Protein AF-A0A9E3HYC4-F1 (afdb_monomer)

Nearest PDB structures (foldseek):
  4wpe-assembly1_A-2  TM=5.962E-01  e=3.525E+00  Saccharomyces cerevisiae S288C
  7o40-assembly1_A  TM=5.424E-01  e=5.034E+00  Synechocystis sp. PCC 6803 substr. Kazusa
  8akz-assembly1_0  TM=4.471E-01  e=2.065E+00  Synechocystis sp. PCC 6803
  7o3x-assembly1_D  TM=4.537E-01  e=3.130E+00  Synechocystis sp. PCC 6803 substr. Kazusa

Structure (mmCIF, N/CA/C/O backbone):
data_AF-A0A9E3HYC4-F1
#
_entry.id   AF-A0A9E3HYC4-F1
#
loop_
_atom_site.group_PDB
_atom_site.id
_atom_site.type_symbol
_atom_site.label_atom_id
_atom_site.label_alt_id
_atom_site.label_comp_id
_atom_site.label_asym_id
_atom_site.label_entity_id
_atom_site.label_seq_id
_atom_site.pdbx_PDB_ins_code
_atom_site.Cartn_x
_atom_site.Cartn_y
_atom_site.Cartn_z
_atom_site.occupancy
_atom_site.B_iso_or_equiv
_atom_site.auth_seq_id
_atom_site.auth_comp_id
_atom_site.auth_asym_id
_atom_site.auth_atom_id
_atom_site.pdbx_PDB_model_num
ATOM 1 N N . MET A 1 1 ? 0.786 -43.136 4.252 1.00 44.16 1 MET A N 1
ATOM 2 C CA . MET A 1 1 ? 1.717 -43.525 3.170 1.00 44.16 1 MET A CA 1
ATOM 3 C C . MET A 1 1 ? 1.125 -44.687 2.381 1.00 44.16 1 MET A C 1
ATOM 5 O O . MET A 1 1 ? 1.141 -45.813 2.855 1.00 44.16 1 MET A O 1
ATOM 9 N N . ARG A 1 2 ? 0.549 -44.413 1.207 1.00 44.19 2 ARG A N 1
ATOM 10 C CA . ARG A 1 2 ? 0.180 -45.414 0.194 1.00 44.19 2 ARG A CA 1
ATOM 11 C C . ARG A 1 2 ? 0.642 -44.854 -1.149 1.00 44.19 2 ARG A C 1
ATOM 13 O O . ARG A 1 2 ? 0.052 -43.901 -1.640 1.00 44.19 2 ARG A O 1
ATOM 20 N N . PHE A 1 3 ? 1.738 -45.395 -1.670 1.00 47.62 3 PHE A N 1
ATOM 21 C CA . PHE A 1 3 ? 2.236 -45.104 -3.012 1.00 47.62 3 PHE A CA 1
ATOM 22 C C . PHE A 1 3 ? 1.370 -45.862 -4.024 1.00 47.62 3 PHE A C 1
ATOM 24 O O . PHE A 1 3 ? 1.237 -47.081 -3.922 1.00 47.62 3 PHE A O 1
ATOM 31 N N . MET A 1 4 ? 0.775 -45.149 -4.980 1.00 47.84 4 MET A N 1
ATOM 32 C CA . MET A 1 4 ? 0.174 -45.759 -6.166 1.00 47.84 4 MET A CA 1
ATOM 33 C C . MET A 1 4 ? 1.192 -45.776 -7.315 1.00 47.84 4 MET A C 1
ATOM 35 O O . MET A 1 4 ? 1.884 -44.776 -7.513 1.00 47.84 4 MET A O 1
ATOM 39 N N . PRO A 1 5 ? 1.292 -46.874 -8.086 1.00 57.78 5 PRO A N 1
ATOM 40 C CA . PRO A 1 5 ? 2.142 -46.940 -9.265 1.00 57.78 5 PRO A CA 1
ATOM 41 C C . PRO A 1 5 ? 1.415 -46.339 -10.474 1.00 57.78 5 PRO A C 1
ATOM 43 O O . PRO A 1 5 ? 0.335 -46.794 -10.853 1.00 57.78 5 PRO A O 1
ATOM 46 N N . ASN A 1 6 ? 2.021 -45.330 -11.097 1.00 51.84 6 ASN A N 1
ATOM 47 C CA . ASN A 1 6 ? 1.536 -44.774 -12.356 1.00 51.84 6 ASN A CA 1
ATOM 48 C C . ASN A 1 6 ? 2.011 -45.660 -13.518 1.00 51.84 6 ASN A C 1
ATOM 50 O O . ASN A 1 6 ? 3.206 -45.920 -13.668 1.00 51.84 6 ASN A O 1
ATOM 54 N N . LYS A 1 7 ? 1.063 -46.155 -14.319 1.00 52.12 7 LYS A N 1
ATOM 55 C CA . LYS A 1 7 ? 1.321 -46.989 -15.497 1.00 52.12 7 LYS A CA 1
ATOM 56 C C . LYS A 1 7 ? 1.963 -46.148 -16.600 1.00 52.12 7 LYS A C 1
ATOM 58 O O . LYS A 1 7 ? 1.335 -45.247 -17.148 1.00 52.12 7 LYS A O 1
ATOM 63 N N . VAL A 1 8 ? 3.198 -46.491 -16.949 1.00 48.00 8 VAL A N 1
ATOM 64 C CA . VAL A 1 8 ? 3.896 -45.992 -18.136 1.00 48.00 8 VAL A CA 1
ATOM 65 C C . VAL A 1 8 ? 3.328 -46.729 -19.346 1.00 48.00 8 VAL A C 1
ATOM 67 O O . VAL A 1 8 ? 3.544 -47.929 -19.504 1.00 48.00 8 VAL A O 1
ATOM 70 N N . THR A 1 9 ? 2.562 -46.024 -20.174 1.00 59.31 9 THR A N 1
ATOM 71 C CA . THR A 1 9 ? 2.067 -46.555 -21.450 1.00 59.31 9 THR A CA 1
ATOM 72 C C . THR A 1 9 ? 3.011 -46.074 -22.540 1.00 59.31 9 THR A C 1
ATOM 74 O O . THR A 1 9 ? 3.084 -44.881 -22.822 1.00 59.31 9 THR A O 1
ATOM 77 N N . GLY A 1 10 ? 3.778 -47.007 -23.100 1.00 48.53 10 GLY A N 1
ATOM 78 C CA . GLY A 1 10 ? 4.645 -46.759 -24.241 1.00 48.53 10 GLY A CA 1
ATOM 79 C C . GLY A 1 10 ? 3.828 -46.544 -25.511 1.00 48.53 10 GLY A C 1
ATOM 80 O O . GLY A 1 10 ? 2.952 -47.343 -25.835 1.00 48.53 10 GLY A O 1
ATOM 81 N N . PHE A 1 11 ? 4.158 -45.485 -26.242 1.00 49.38 11 PHE A N 1
ATOM 82 C CA . PHE A 1 11 ? 3.808 -45.330 -27.647 1.00 49.38 11 PHE A CA 1
ATOM 83 C C . PHE A 1 11 ? 5.101 -45.075 -28.414 1.00 49.38 11 PHE A C 1
ATOM 85 O O . PHE A 1 11 ? 5.681 -43.993 -28.361 1.00 49.38 11 PHE A O 1
ATOM 92 N N . ALA A 1 12 ? 5.577 -46.120 -29.084 1.00 49.38 12 ALA A N 1
ATOM 93 C CA . ALA A 1 12 ? 6.581 -46.007 -30.123 1.00 49.38 12 ALA A CA 1
ATOM 94 C C . ALA A 1 12 ? 5.859 -45.610 -31.415 1.00 49.38 12 ALA A C 1
ATOM 96 O O . ALA A 1 12 ? 5.054 -46.383 -31.932 1.00 49.38 12 ALA A O 1
ATOM 97 N N . LEU A 1 13 ? 6.152 -44.422 -31.940 1.00 47.50 13 LEU A N 1
ATOM 98 C CA . LEU A 1 13 ? 5.851 -44.084 -33.326 1.00 47.50 13 LEU A CA 1
ATOM 99 C C . LEU A 1 13 ? 7.097 -43.455 -33.945 1.00 47.50 13 LEU A C 1
ATOM 101 O O . LEU A 1 13 ? 7.421 -42.292 -33.719 1.00 47.50 13 LEU A O 1
ATOM 105 N N . ALA A 1 14 ? 7.816 -44.283 -34.695 1.00 49.38 14 ALA A N 1
ATOM 106 C CA . ALA A 1 14 ? 8.852 -43.856 -35.610 1.00 49.38 14 ALA A CA 1
ATOM 107 C C . ALA A 1 14 ? 8.181 -43.343 -36.890 1.00 49.38 14 ALA A C 1
ATOM 109 O O . ALA A 1 14 ? 7.516 -44.107 -37.587 1.00 49.38 14 ALA A O 1
ATOM 110 N N . LEU A 1 15 ? 8.382 -42.067 -37.214 1.00 48.50 15 LEU A N 1
ATOM 111 C CA . LEU A 1 15 ? 8.214 -41.565 -38.572 1.00 48.50 15 LEU A CA 1
ATOM 112 C C . LEU A 1 15 ? 9.321 -40.543 -38.840 1.00 48.50 15 LEU A C 1
ATOM 114 O O . LEU A 1 15 ? 9.252 -39.385 -38.437 1.00 48.50 15 LEU A O 1
ATOM 118 N N . ALA A 1 16 ? 10.384 -41.022 -39.478 1.00 53.22 16 ALA A N 1
ATOM 119 C CA . ALA A 1 16 ? 11.453 -40.197 -40.008 1.00 53.22 16 ALA A CA 1
ATOM 120 C C . ALA A 1 16 ? 10.933 -39.459 -41.252 1.00 53.22 16 ALA A C 1
ATOM 122 O O . ALA A 1 16 ? 10.879 -40.021 -42.343 1.00 53.22 16 ALA A O 1
ATOM 123 N N . LEU A 1 17 ? 10.529 -38.202 -41.072 1.00 48.66 17 LEU A N 1
ATOM 124 C CA . LEU A 1 17 ? 10.367 -37.233 -42.152 1.00 48.66 17 LEU A CA 1
ATOM 125 C C . LEU A 1 17 ? 11.655 -36.417 -42.242 1.00 48.66 17 LEU A C 1
ATOM 127 O O . LEU A 1 17 ? 11.870 -35.470 -41.491 1.00 48.66 17 LEU A O 1
ATOM 131 N N . THR A 1 18 ? 12.520 -36.789 -43.180 1.00 50.47 18 THR A N 1
ATOM 132 C CA . THR A 1 18 ? 13.597 -35.927 -43.670 1.00 50.47 18 THR A CA 1
ATOM 133 C C . THR A 1 18 ? 12.976 -34.809 -44.508 1.00 50.47 18 THR A C 1
ATOM 135 O O . THR A 1 18 ? 12.972 -34.860 -45.737 1.00 50.47 18 THR A O 1
ATOM 138 N N . ALA A 1 19 ? 12.398 -33.813 -43.838 1.00 52.03 19 ALA A N 1
ATOM 139 C CA . ALA A 1 19 ? 12.116 -32.528 -44.452 1.00 52.03 19 ALA A CA 1
ATOM 140 C C . ALA A 1 19 ? 13.458 -31.806 -44.596 1.00 52.03 19 ALA A C 1
ATOM 142 O O . ALA A 1 19 ? 14.025 -31.326 -43.617 1.00 52.03 19 ALA A O 1
ATOM 143 N N . GLY A 1 20 ? 14.000 -31.793 -45.814 1.00 50.66 20 GLY A N 1
ATOM 144 C CA . GLY A 1 20 ? 15.113 -30.919 -46.152 1.00 50.66 20 GLY A CA 1
ATOM 145 C C . GLY A 1 20 ? 14.678 -29.483 -45.896 1.00 50.66 20 GLY A C 1
ATOM 146 O O . GLY A 1 20 ? 13.866 -28.938 -46.642 1.00 50.66 20 GLY A O 1
ATOM 147 N N . THR A 1 21 ? 15.183 -28.889 -44.819 1.00 54.09 21 THR A N 1
ATOM 148 C CA . THR A 1 21 ? 15.081 -27.458 -44.570 1.00 54.09 21 THR A CA 1
ATOM 149 C C . THR A 1 21 ? 15.896 -26.772 -45.655 1.00 54.09 21 THR A C 1
ATOM 151 O O . THR A 1 21 ? 17.106 -26.596 -45.529 1.00 54.09 21 THR A O 1
ATOM 154 N N . PHE A 1 22 ? 15.241 -26.425 -46.762 1.00 54.94 22 PHE A N 1
ATOM 155 C CA . PHE A 1 22 ? 15.705 -25.327 -47.589 1.00 54.94 22 PHE A CA 1
ATOM 156 C C . PHE A 1 22 ? 15.674 -24.100 -46.684 1.00 54.94 22 PHE A C 1
ATOM 158 O O . PHE A 1 22 ? 14.629 -23.475 -46.509 1.00 54.94 22 PHE A O 1
ATOM 165 N N . SER A 1 23 ? 16.812 -23.797 -46.059 1.00 53.38 23 SER A N 1
ATOM 166 C CA . SER A 1 23 ? 17.089 -22.465 -45.550 1.00 53.38 23 SER A CA 1
ATOM 167 C C . SER A 1 23 ? 17.062 -21.558 -46.770 1.00 53.38 23 SER A C 1
ATOM 169 O O . SER A 1 23 ? 18.062 -21.396 -47.469 1.00 53.38 23 SER A O 1
ATOM 171 N N . LEU A 1 24 ? 15.871 -21.051 -47.094 1.00 58.59 24 LEU A N 1
ATOM 172 C CA . LEU A 1 24 ? 15.736 -19.855 -47.901 1.00 58.59 24 LEU A CA 1
ATOM 173 C C . LEU A 1 24 ? 16.716 -18.864 -47.280 1.00 58.59 24 LEU A C 1
ATOM 175 O O . LEU A 1 24 ? 16.634 -18.611 -46.078 1.00 58.59 24 LEU A O 1
ATOM 179 N N . LEU A 1 25 ? 17.692 -18.403 -48.065 1.00 62.66 25 LEU A N 1
ATOM 180 C CA . LEU A 1 25 ? 18.521 -17.264 -47.699 1.00 62.66 25 LEU A CA 1
ATOM 181 C C . LEU A 1 25 ? 17.560 -16.093 -47.492 1.00 62.66 25 LEU A C 1
ATOM 183 O O . LEU A 1 25 ? 17.229 -15.379 -48.437 1.00 62.66 25 LEU A O 1
ATOM 187 N N . ALA A 1 26 ? 17.034 -15.967 -46.275 1.00 69.31 26 ALA A N 1
ATOM 188 C CA . ALA A 1 26 ? 16.335 -14.784 -45.841 1.00 69.31 26 ALA A CA 1
ATOM 189 C C . ALA A 1 26 ? 17.349 -13.657 -46.000 1.00 69.31 26 ALA A C 1
ATOM 191 O O . ALA A 1 26 ? 18.467 -13.746 -45.484 1.00 69.31 26 ALA A O 1
ATOM 192 N N . ALA A 1 27 ? 17.004 -12.665 -46.819 1.00 79.06 27 ALA A N 1
ATOM 193 C CA . ALA A 1 27 ? 17.797 -11.456 -46.912 1.00 79.06 27 ALA A CA 1
ATOM 194 C C . ALA A 1 27 ? 17.989 -10.943 -45.480 1.00 79.06 27 ALA A C 1
ATOM 196 O O . ALA A 1 27 ? 17.002 -10.822 -44.756 1.00 79.06 27 ALA A O 1
ATOM 197 N N . ALA A 1 28 ? 19.245 -10.745 -45.068 1.00 81.00 28 ALA A N 1
ATOM 198 C CA . ALA A 1 28 ? 19.550 -10.234 -43.740 1.00 81.00 28 ALA A CA 1
ATOM 199 C C . ALA A 1 28 ? 18.758 -8.940 -43.539 1.00 81.00 28 ALA A C 1
ATOM 201 O O . ALA A 1 28 ? 18.867 -8.018 -44.353 1.00 81.00 28 ALA A O 1
ATOM 202 N N . GLU A 1 29 ? 17.904 -8.917 -42.518 1.00 86.50 29 GLU A N 1
ATOM 203 C CA . GLU A 1 29 ? 17.140 -7.723 -42.187 1.00 86.50 29 GLU A CA 1
ATOM 204 C C . GLU A 1 29 ? 18.122 -6.599 -41.818 1.00 86.50 29 GLU A C 1
ATOM 206 O O . GLU A 1 29 ? 19.159 -6.869 -41.202 1.00 86.50 29 GLU A O 1
ATOM 211 N N . PRO A 1 30 ? 17.853 -5.351 -42.233 1.00 91.00 30 PRO A N 1
ATOM 212 C CA . PRO A 1 30 ? 18.723 -4.232 -41.899 1.00 91.00 30 PRO A CA 1
ATOM 213 C C . PRO A 1 30 ? 18.834 -4.076 -40.370 1.00 91.00 30 PRO A C 1
ATOM 215 O O . PRO A 1 30 ? 17.832 -4.258 -39.666 1.00 91.00 30 PRO A O 1
ATOM 218 N N . PRO A 1 31 ? 20.033 -3.748 -39.846 1.00 92.44 31 PRO A N 1
ATOM 219 C CA . PRO A 1 31 ? 20.242 -3.623 -38.411 1.00 92.44 31 PRO A CA 1
ATOM 220 C C . PRO A 1 31 ? 19.393 -2.486 -37.837 1.00 92.44 31 PRO A C 1
ATOM 222 O O . PRO A 1 31 ? 19.205 -1.437 -38.459 1.00 92.44 31 PRO A O 1
ATOM 225 N N . ALA A 1 32 ? 18.887 -2.694 -36.628 1.00 95.81 32 ALA A N 1
ATOM 226 C CA . ALA A 1 32 ? 18.230 -1.657 -35.856 1.00 95.81 32 ALA A CA 1
ATOM 227 C C . ALA A 1 32 ? 19.269 -0.758 -35.171 1.00 95.81 32 ALA A C 1
ATOM 229 O O . ALA A 1 32 ? 20.410 -1.156 -34.944 1.00 95.81 32 ALA A O 1
ATOM 230 N N . VAL A 1 33 ? 18.869 0.463 -34.812 1.00 96.38 33 VAL A N 1
ATOM 231 C CA . VAL A 1 33 ? 19.752 1.421 -34.131 1.00 96.38 33 VAL A CA 1
ATOM 232 C C . VAL A 1 33 ? 19.267 1.663 -32.709 1.00 96.38 33 VAL A C 1
ATOM 234 O O . VAL A 1 33 ? 18.140 2.116 -32.478 1.00 96.38 33 VAL A O 1
ATOM 237 N N . LEU A 1 34 ? 20.150 1.404 -31.752 1.00 96.50 34 LEU A N 1
ATOM 238 C CA . LEU A 1 34 ? 19.972 1.699 -30.342 1.00 96.50 34 LEU A CA 1
ATOM 239 C C . LEU A 1 34 ? 20.752 2.960 -29.974 1.00 96.50 34 LEU A C 1
ATOM 241 O O . LEU A 1 34 ? 21.978 2.978 -30.014 1.00 96.50 34 LEU A O 1
ATOM 245 N N . ARG A 1 35 ? 20.035 4.008 -29.583 1.00 96.69 35 ARG A N 1
ATOM 246 C CA . ARG A 1 35 ? 20.591 5.273 -29.111 1.00 96.69 35 ARG A CA 1
ATOM 247 C C . ARG A 1 35 ? 20.487 5.340 -27.592 1.00 96.69 35 ARG A C 1
ATOM 249 O O . ARG A 1 35 ? 19.412 5.156 -27.035 1.00 96.69 35 ARG A O 1
ATOM 256 N N . ILE A 1 36 ? 21.585 5.609 -26.904 1.00 95.56 36 ILE A N 1
ATOM 257 C CA . ILE A 1 36 ? 21.632 5.654 -25.441 1.00 95.56 36 ILE A CA 1
ATOM 258 C C . ILE A 1 36 ? 22.257 6.975 -25.023 1.00 95.56 36 ILE A C 1
ATOM 260 O O . ILE A 1 36 ? 23.336 7.317 -25.494 1.00 95.56 36 ILE A O 1
ATOM 264 N N . ILE A 1 37 ? 21.606 7.715 -24.134 1.00 95.31 37 ILE A N 1
ATOM 265 C CA . ILE A 1 37 ? 22.185 8.875 -23.452 1.00 95.31 37 ILE A CA 1
ATOM 266 C C . ILE A 1 37 ? 22.731 8.346 -22.122 1.00 95.31 37 ILE A C 1
ATOM 268 O O . ILE A 1 37 ? 21.938 8.048 -21.222 1.00 95.31 37 ILE A O 1
ATOM 272 N N . PRO A 1 38 ? 24.052 8.111 -22.004 1.00 91.88 38 PRO A N 1
ATOM 273 C CA . PRO A 1 38 ? 24.603 7.414 -20.854 1.00 91.88 38 PRO A CA 1
ATOM 274 C C . PRO A 1 38 ? 24.737 8.338 -19.640 1.00 91.88 38 PRO A C 1
ATOM 276 O O . PRO A 1 38 ? 24.943 9.545 -19.759 1.00 91.88 38 PRO A O 1
ATOM 279 N N . VAL A 1 39 ? 24.718 7.734 -18.454 1.00 90.62 39 VAL A N 1
ATOM 280 C CA . VAL A 1 39 ? 25.235 8.329 -17.213 1.00 90.62 39 VAL A CA 1
ATOM 281 C C . VAL A 1 39 ? 26.415 7.484 -16.720 1.00 90.62 39 VAL A C 1
ATOM 283 O O . VAL A 1 39 ? 26.547 6.337 -17.155 1.00 90.62 39 VAL A O 1
ATOM 286 N N . PRO A 1 40 ? 27.301 8.007 -15.851 1.00 89.81 40 PRO A N 1
ATOM 287 C CA . PRO A 1 40 ? 28.474 7.261 -15.403 1.00 89.81 40 PRO A CA 1
ATOM 288 C C . PRO A 1 40 ? 28.115 5.892 -14.800 1.00 89.81 40 PRO A C 1
ATOM 290 O O . PRO A 1 40 ? 27.476 5.800 -13.750 1.00 89.81 40 PRO A O 1
ATOM 293 N N . GLY A 1 41 ? 28.559 4.821 -15.452 1.00 89.88 41 GLY A N 1
ATOM 294 C CA . GLY A 1 41 ? 28.373 3.448 -14.996 1.00 89.88 41 GLY A CA 1
ATOM 295 C C . GLY A 1 41 ? 28.880 2.426 -16.008 1.00 89.88 41 GLY A C 1
ATOM 296 O O . GLY A 1 41 ? 29.445 2.784 -17.037 1.00 89.88 41 GLY A O 1
ATOM 297 N N . LEU A 1 42 ? 28.670 1.148 -15.701 1.00 90.88 42 LEU A N 1
ATOM 298 C CA . LEU A 1 42 ? 28.867 0.035 -16.622 1.00 90.88 42 LEU A CA 1
ATOM 299 C C . LEU A 1 42 ? 27.544 -0.262 -17.332 1.00 90.88 42 LEU A C 1
ATOM 301 O O . LEU A 1 42 ? 26.522 -0.511 -16.689 1.00 90.88 42 LEU A O 1
ATOM 305 N N . LEU A 1 43 ? 27.579 -0.267 -18.659 1.00 94.00 43 LEU A N 1
ATOM 306 C CA . LEU A 1 43 ? 26.435 -0.547 -19.514 1.00 94.00 43 LEU A CA 1
ATOM 307 C C . LEU A 1 43 ? 26.672 -1.848 -20.279 1.00 94.00 43 LEU A C 1
ATOM 309 O O . LEU A 1 43 ? 27.7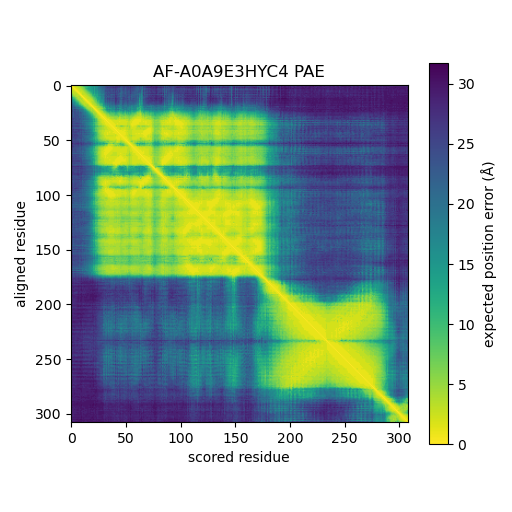05 -2.000 -20.927 1.00 94.00 43 LEU A O 1
ATOM 313 N N . LEU A 1 44 ? 25.717 -2.772 -20.205 1.00 95.12 44 LEU A N 1
ATOM 314 C CA . LEU A 1 44 ? 25.731 -4.020 -20.961 1.00 95.12 44 LEU A CA 1
ATOM 315 C C . LEU A 1 44 ? 24.474 -4.114 -21.831 1.00 95.12 44 LEU A C 1
ATOM 317 O O . LEU A 1 44 ? 23.370 -3.865 -21.342 1.00 95.12 44 LEU A O 1
ATOM 321 N N . VAL A 1 45 ? 24.624 -4.542 -23.080 1.00 95.81 45 VAL A N 1
ATOM 322 C CA . VAL A 1 45 ? 23.515 -4.916 -23.971 1.00 95.81 45 VAL A CA 1
ATOM 323 C C . VAL A 1 45 ? 23.697 -6.387 -24.306 1.00 95.81 45 VAL A C 1
ATOM 325 O O . VAL A 1 45 ? 24.759 -6.788 -24.758 1.00 95.81 45 VAL A O 1
ATOM 328 N N . ASP A 1 46 ? 22.717 -7.217 -23.950 1.00 95.56 46 ASP A N 1
ATOM 329 C CA . ASP A 1 46 ? 22.753 -8.681 -24.125 1.00 95.56 46 ASP A CA 1
ATOM 330 C C . ASP A 1 46 ? 23.941 -9.402 -23.464 1.00 95.56 46 ASP A C 1
ATOM 332 O O . ASP A 1 46 ? 24.170 -10.589 -23.669 1.00 95.56 46 ASP A O 1
ATOM 336 N N . GLY A 1 47 ? 24.625 -8.718 -22.544 1.00 93.00 47 GLY A N 1
ATOM 337 C CA . GLY A 1 47 ? 25.813 -9.223 -21.853 1.00 93.00 47 GLY A CA 1
ATOM 338 C C . GLY A 1 47 ? 27.121 -8.643 -22.384 1.00 93.00 47 GLY A C 1
ATOM 339 O O . GLY A 1 47 ? 28.121 -8.724 -21.672 1.00 93.00 47 GLY A O 1
ATOM 340 N N . ASP A 1 48 ? 27.098 -7.990 -23.544 1.00 95.12 48 ASP A N 1
ATOM 341 C CA . ASP A 1 48 ? 28.256 -7.318 -24.116 1.00 95.12 48 ASP A CA 1
ATOM 342 C C . ASP A 1 48 ? 28.410 -5.915 -23.536 1.00 95.12 48 ASP A C 1
ATOM 344 O O . ASP A 1 48 ? 27.450 -5.147 -23.425 1.00 95.12 48 ASP A O 1
ATOM 348 N N . THR A 1 49 ? 29.637 -5.581 -23.141 1.00 93.44 49 THR A N 1
ATOM 349 C CA . THR A 1 49 ? 29.955 -4.263 -22.596 1.00 93.44 49 THR A CA 1
ATOM 350 C C . THR A 1 49 ? 29.904 -3.215 -23.693 1.00 93.44 49 THR A C 1
ATOM 352 O O . THR A 1 49 ? 30.610 -3.311 -24.695 1.00 93.44 49 THR A O 1
ATOM 355 N N . VAL A 1 50 ? 29.116 -2.174 -23.457 1.00 92.56 50 VAL A N 1
ATOM 356 C CA . VAL A 1 50 ? 29.075 -0.988 -24.302 1.00 92.56 50 VAL A CA 1
ATOM 357 C C . VAL A 1 50 ? 30.087 0.012 -23.764 1.00 92.56 50 VAL A C 1
ATOM 359 O O . VAL A 1 50 ? 30.010 0.406 -22.599 1.00 92.56 50 VAL A O 1
ATOM 362 N N . ASP A 1 51 ? 31.028 0.438 -24.604 1.00 87.50 51 ASP A N 1
ATOM 363 C CA . ASP A 1 51 ? 31.965 1.499 -24.242 1.00 87.50 51 ASP A CA 1
ATOM 364 C C . ASP A 1 51 ? 31.220 2.836 -24.132 1.00 87.50 51 ASP A C 1
ATOM 366 O O . ASP A 1 51 ? 30.859 3.468 -25.125 1.00 87.50 51 ASP A O 1
ATOM 370 N N . THR A 1 52 ? 30.966 3.267 -22.898 1.00 80.19 52 THR A N 1
ATOM 371 C CA . THR A 1 52 ? 30.369 4.568 -22.592 1.00 80.19 52 THR A CA 1
ATOM 372 C C . THR A 1 52 ? 31.456 5.635 -22.480 1.00 80.19 52 THR A C 1
ATOM 374 O O . THR A 1 52 ? 31.554 6.326 -21.459 1.00 80.19 52 THR A O 1
ATOM 377 N N . ALA A 1 53 ? 32.309 5.753 -23.502 1.00 77.31 53 ALA A N 1
ATOM 378 C CA . ALA A 1 53 ? 33.265 6.849 -23.602 1.00 77.31 53 ALA A CA 1
ATOM 379 C C . ALA A 1 53 ? 32.535 8.190 -23.370 1.00 77.31 53 ALA A C 1
ATOM 381 O O . ALA A 1 53 ? 31.368 8.318 -23.748 1.00 77.31 53 ALA A O 1
ATOM 382 N N . PRO A 1 54 ? 33.173 9.187 -22.726 1.00 64.94 54 PRO A N 1
ATOM 383 C CA . PRO A 1 54 ? 32.515 10.429 -22.332 1.00 64.94 54 PRO A CA 1
ATOM 384 C C . PRO A 1 54 ? 32.011 11.185 -23.567 1.00 64.94 54 PRO A C 1
ATOM 386 O O . PRO A 1 54 ? 32.742 11.924 -24.222 1.00 64.94 54 PRO A O 1
ATOM 389 N N . GLY A 1 55 ? 30.740 10.974 -23.879 1.00 77.19 55 GLY A N 1
ATOM 390 C CA . GLY A 1 55 ? 30.023 11.540 -25.004 1.00 77.19 55 GLY A CA 1
ATOM 391 C C . GLY A 1 55 ? 28.543 11.674 -24.646 1.00 77.19 55 GLY A C 1
ATOM 392 O O . GLY A 1 55 ? 28.047 10.949 -23.783 1.00 77.19 55 GLY A O 1
ATOM 393 N N . PRO A 1 56 ? 27.821 12.616 -25.274 1.00 86.31 56 PRO A N 1
ATOM 394 C CA . PRO A 1 56 ? 26.425 12.891 -24.937 1.00 86.31 56 PRO A CA 1
ATOM 395 C C . PRO A 1 56 ? 25.474 11.763 -25.359 1.00 86.31 56 PRO A C 1
ATOM 397 O O . PRO A 1 56 ? 24.322 11.734 -24.938 1.00 86.31 56 PRO A O 1
ATOM 400 N N . THR A 1 57 ? 25.906 10.867 -26.245 1.00 93.62 57 THR A N 1
ATOM 401 C CA . THR A 1 57 ? 25.084 9.794 -26.804 1.00 93.62 57 THR A CA 1
ATOM 402 C C . THR A 1 57 ? 25.991 8.679 -27.325 1.00 93.62 57 THR A C 1
ATOM 404 O O . THR A 1 57 ? 27.032 8.967 -27.913 1.00 93.62 57 THR A O 1
ATOM 407 N N . VAL A 1 58 ? 25.575 7.428 -27.141 1.00 94.81 58 VAL A N 1
ATOM 408 C CA . VAL A 1 58 ? 26.147 6.227 -27.756 1.00 94.81 58 VAL A CA 1
ATOM 409 C C . VAL A 1 58 ? 25.119 5.660 -28.735 1.00 94.81 58 VAL A C 1
ATOM 411 O O . VAL A 1 58 ? 23.959 5.488 -28.368 1.00 94.81 58 VAL A O 1
ATOM 414 N N . GLU A 1 59 ? 25.527 5.386 -29.971 1.00 95.50 59 GLU A N 1
ATOM 415 C CA . GLU A 1 59 ? 24.700 4.698 -30.968 1.00 95.50 59 GLU A CA 1
ATOM 416 C C . GLU A 1 59 ? 25.305 3.325 -31.263 1.00 95.50 59 GLU A C 1
ATOM 418 O O . GLU A 1 59 ? 26.511 3.208 -31.475 1.00 95.50 59 GLU A O 1
ATOM 423 N N . ILE A 1 60 ? 24.471 2.287 -31.234 1.00 95.31 60 ILE A N 1
ATOM 424 C CA . ILE A 1 60 ? 24.868 0.889 -31.406 1.00 95.31 60 ILE A CA 1
ATOM 425 C C . ILE A 1 60 ? 23.933 0.264 -32.433 1.00 95.31 60 ILE A C 1
ATOM 427 O O . ILE A 1 60 ? 22.713 0.381 -32.316 1.00 95.31 60 ILE A O 1
ATOM 431 N N . GLU A 1 61 ? 24.498 -0.409 -33.427 1.00 96.00 61 GLU A N 1
ATOM 432 C CA . GLU A 1 61 ? 23.725 -1.267 -34.320 1.00 96.00 61 GLU A CA 1
ATOM 433 C C . GLU A 1 61 ? 23.422 -2.583 -33.599 1.00 96.00 61 GLU A C 1
ATOM 435 O O . GLU A 1 61 ? 24.330 -3.241 -33.092 1.00 96.00 61 GLU A O 1
ATOM 440 N N . ILE A 1 62 ? 22.144 -2.946 -33.522 1.00 96.06 62 ILE A N 1
ATOM 441 C CA . ILE A 1 62 ? 21.676 -4.182 -32.893 1.00 96.06 62 ILE A CA 1
ATOM 442 C C . ILE A 1 62 ? 20.825 -4.975 -33.881 1.00 96.06 62 ILE A C 1
ATOM 444 O O . ILE A 1 62 ? 20.138 -4.408 -34.734 1.00 96.06 62 ILE A O 1
ATOM 448 N N . GLU A 1 63 ? 20.886 -6.299 -33.787 1.00 95.56 63 GLU A N 1
ATOM 449 C CA . GLU A 1 63 ? 20.016 -7.165 -34.583 1.00 95.56 63 GLU A CA 1
ATOM 450 C C . GLU A 1 63 ? 18.542 -6.904 -34.222 1.00 95.56 63 GLU A C 1
ATOM 452 O O . GLU A 1 63 ? 18.256 -6.545 -33.085 1.00 95.56 63 GLU A O 1
ATOM 457 N N . PRO A 1 64 ? 17.581 -7.044 -35.148 1.00 95.56 64 PRO A N 1
ATOM 458 C CA . PRO A 1 64 ? 16.165 -7.025 -34.794 1.00 95.56 64 PRO A CA 1
ATOM 459 C C . PRO A 1 64 ? 15.805 -8.184 -33.854 1.00 95.56 64 PRO A C 1
ATOM 461 O O . PRO A 1 64 ? 16.201 -9.326 -34.088 1.00 95.56 64 PRO A O 1
ATOM 464 N N . GLY A 1 65 ? 15.008 -7.924 -32.817 1.00 94.75 65 GLY A N 1
ATOM 465 C CA . GLY A 1 65 ? 14.610 -8.955 -31.860 1.00 94.75 65 GLY A CA 1
ATOM 466 C C . GLY A 1 65 ? 14.347 -8.452 -30.445 1.00 94.75 65 GLY A C 1
ATOM 467 O O . GLY A 1 65 ? 14.018 -7.285 -30.224 1.00 94.75 65 GLY A O 1
ATOM 468 N N . GLU A 1 66 ? 14.438 -9.381 -29.492 1.00 95.31 66 GLU A N 1
ATOM 469 C CA . GLU A 1 66 ? 14.346 -9.134 -28.050 1.00 95.31 66 GLU A CA 1
ATOM 470 C C . GLU A 1 66 ? 15.751 -9.008 -27.459 1.00 95.31 66 GLU A C 1
ATOM 472 O O . GLU A 1 66 ? 16.590 -9.887 -27.646 1.00 95.31 66 GLU A O 1
ATOM 477 N N . HIS A 1 67 ? 15.962 -7.958 -26.677 1.00 95.62 67 HIS A N 1
ATOM 478 C CA . HIS A 1 67 ? 17.242 -7.605 -26.077 1.00 95.62 67 HIS A CA 1
ATOM 479 C C . HIS A 1 67 ? 17.074 -7.273 -24.601 1.00 95.62 67 HIS A C 1
ATOM 481 O O . HIS A 1 67 ? 15.970 -7.012 -24.107 1.00 95.62 67 HIS A O 1
ATOM 487 N N . VAL A 1 68 ? 18.189 -7.232 -23.879 1.00 93.56 68 VAL A N 1
ATOM 488 C CA . VAL A 1 68 ? 18.242 -6.834 -22.475 1.00 93.56 68 VAL A CA 1
ATOM 489 C C . VAL A 1 68 ? 19.326 -5.790 -22.258 1.00 93.56 68 VAL A C 1
ATOM 491 O O . VAL A 1 68 ? 20.517 -6.074 -22.354 1.00 93.56 68 VAL A O 1
ATOM 494 N N . LEU A 1 69 ? 18.905 -4.594 -21.853 1.00 94.25 69 LEU A N 1
ATOM 495 C CA . LEU A 1 69 ? 19.793 -3.559 -21.344 1.00 94.25 69 LEU A CA 1
ATOM 496 C C . LEU A 1 69 ? 20.052 -3.799 -19.854 1.00 94.25 69 LEU A C 1
ATOM 498 O O . LEU A 1 69 ? 19.107 -3.897 -19.068 1.00 94.25 69 LEU A O 1
ATOM 502 N N . ARG A 1 70 ? 21.317 -3.863 -19.439 1.00 92.81 70 ARG A N 1
ATOM 503 C CA . ARG A 1 70 ? 21.705 -3.852 -18.024 1.00 92.81 70 ARG A CA 1
ATOM 504 C C . ARG A 1 70 ? 22.575 -2.641 -17.743 1.00 92.81 70 ARG A C 1
ATOM 506 O O . ARG A 1 70 ? 23.583 -2.443 -18.411 1.00 92.81 70 ARG A O 1
ATOM 513 N N . PHE A 1 71 ? 22.211 -1.851 -16.743 1.00 92.56 71 PHE A N 1
ATOM 514 C CA . PHE A 1 71 ? 22.978 -0.673 -16.353 1.00 92.56 71 PHE A CA 1
ATOM 515 C C . PHE A 1 71 ? 23.331 -0.716 -14.867 1.00 92.56 71 PHE A C 1
ATOM 517 O O . PHE A 1 71 ? 22.458 -0.887 -14.013 1.00 92.56 71 PHE A O 1
ATOM 524 N N . PHE A 1 72 ? 24.621 -0.551 -14.579 1.00 89.31 72 PHE A N 1
ATOM 525 C CA . PHE A 1 72 ? 25.203 -0.532 -13.243 1.00 89.31 72 PHE A CA 1
ATOM 526 C C . PHE A 1 72 ? 25.836 0.849 -13.018 1.00 89.31 72 PHE A C 1
ATOM 528 O O . PHE A 1 72 ? 26.942 1.090 -13.505 1.00 89.31 72 PHE A O 1
ATOM 535 N N . PRO A 1 73 ? 25.168 1.774 -12.313 1.00 87.94 73 PRO A N 1
ATOM 536 C CA . PRO A 1 73 ? 25.727 3.088 -12.035 1.00 87.94 73 PRO A CA 1
ATOM 537 C C . PRO A 1 73 ? 27.000 2.928 -11.200 1.00 87.94 73 PRO A C 1
ATOM 539 O O . PRO A 1 73 ? 27.084 2.034 -10.351 1.00 87.94 73 PRO A O 1
ATOM 542 N N . TYR A 1 74 ? 28.007 3.772 -11.438 1.00 82.12 74 TYR A N 1
ATOM 543 C CA . TYR A 1 74 ? 29.197 3.752 -10.591 1.00 82.12 74 TYR A CA 1
ATOM 544 C C . TYR A 1 74 ? 28.804 4.137 -9.164 1.00 82.12 74 TYR A C 1
ATOM 546 O O . TYR A 1 74 ? 28.271 5.220 -8.923 1.00 82.12 74 TYR A O 1
ATOM 554 N N . HIS A 1 75 ? 29.058 3.233 -8.218 1.00 67.12 75 HIS A N 1
ATOM 555 C CA . HIS A 1 75 ? 28.782 3.480 -6.807 1.00 67.12 75 HIS A CA 1
ATOM 556 C C . HIS A 1 75 ? 29.680 4.606 -6.300 1.00 67.12 75 HIS A C 1
ATOM 558 O O . HIS A 1 75 ? 30.891 4.606 -6.532 1.00 67.12 75 HIS A O 1
ATOM 564 N N . THR A 1 76 ? 29.103 5.547 -5.557 1.00 62.19 76 THR A N 1
ATOM 565 C CA . THR A 1 76 ? 29.891 6.307 -4.587 1.00 62.19 76 THR A CA 1
ATOM 566 C C . THR A 1 76 ? 30.260 5.364 -3.440 1.00 62.19 76 THR A C 1
ATOM 568 O O . THR A 1 76 ? 29.538 4.405 -3.165 1.00 62.19 76 THR A O 1
ATOM 571 N N . ALA A 1 77 ? 31.386 5.610 -2.764 1.00 59.72 77 ALA A N 1
ATOM 572 C CA . ALA A 1 77 ? 31.912 4.742 -1.700 1.00 59.72 77 ALA A CA 1
ATOM 573 C C . ALA A 1 77 ? 30.918 4.449 -0.548 1.00 59.72 77 ALA A C 1
ATOM 575 O O . ALA A 1 77 ? 31.148 3.542 0.248 1.00 59.72 77 ALA A O 1
ATOM 576 N N . ASP A 1 78 ? 29.807 5.186 -0.484 1.00 60.78 78 ASP A N 1
ATOM 577 C CA . ASP A 1 78 ? 28.807 5.126 0.577 1.00 60.78 78 ASP A CA 1
ATOM 578 C C . ASP A 1 78 ? 27.632 4.166 0.288 1.00 60.78 78 ASP A C 1
ATOM 580 O O . ASP A 1 78 ? 26.818 3.919 1.180 1.00 60.78 78 ASP A O 1
ATOM 584 N N . GLN A 1 79 ? 27.506 3.602 -0.923 1.00 59.50 79 GLN A N 1
ATOM 585 C CA . GLN A 1 79 ? 26.395 2.703 -1.277 1.00 59.50 79 GLN A CA 1
ATOM 586 C C . GLN A 1 79 ? 26.842 1.238 -1.371 1.00 59.50 79 GLN A C 1
ATOM 588 O O . GLN A 1 79 ? 27.508 0.822 -2.312 1.00 59.50 79 GLN A O 1
ATOM 593 N N . TRP A 1 80 ? 26.428 0.437 -0.384 1.00 55.19 80 TRP A N 1
ATOM 594 C CA . TRP A 1 80 ? 26.739 -0.998 -0.295 1.00 55.19 80 TRP A CA 1
ATOM 595 C C . TRP A 1 80 ? 25.773 -1.895 -1.084 1.00 55.19 80 TRP A C 1
ATOM 597 O O . TRP A 1 80 ? 26.050 -3.078 -1.275 1.00 55.19 80 TRP A O 1
ATOM 607 N N . TYR A 1 81 ? 24.631 -1.366 -1.534 1.00 62.12 81 TYR A N 1
ATOM 608 C CA . TYR A 1 81 ? 23.618 -2.138 -2.254 1.00 62.12 81 TYR A CA 1
ATOM 609 C C . TYR A 1 81 ? 23.770 -1.959 -3.762 1.00 62.12 81 TYR A C 1
ATOM 611 O O . TYR A 1 81 ? 23.680 -0.846 -4.280 1.00 62.12 81 TYR A O 1
ATOM 619 N N . HIS A 1 82 ? 23.950 -3.068 -4.481 1.00 62.53 82 HIS A N 1
ATOM 620 C CA . HIS A 1 82 ? 23.980 -3.065 -5.939 1.00 62.53 82 HIS A CA 1
ATOM 621 C C . HIS A 1 82 ? 22.597 -2.720 -6.498 1.00 62.53 82 HIS A C 1
ATOM 623 O O . HIS A 1 82 ? 21.735 -3.581 -6.650 1.00 62.53 82 HIS A O 1
ATOM 629 N N . ARG A 1 83 ? 22.395 -1.443 -6.815 1.00 79.62 83 ARG A N 1
ATOM 630 C CA . ARG A 1 83 ? 21.261 -0.963 -7.605 1.00 79.62 83 ARG A CA 1
ATOM 631 C C . ARG A 1 83 ? 21.637 -1.112 -9.071 1.00 79.62 83 ARG A C 1
ATOM 633 O O . ARG A 1 83 ? 22.632 -0.542 -9.501 1.00 79.62 83 ARG A O 1
ATOM 640 N N . TYR A 1 84 ? 20.891 -1.912 -9.819 1.00 84.69 84 TYR A N 1
ATOM 641 C CA . TYR A 1 84 ? 21.097 -2.079 -11.254 1.00 84.69 84 TYR A CA 1
ATOM 642 C C . TYR A 1 84 ? 19.749 -2.069 -11.966 1.00 84.69 84 TYR A C 1
ATOM 644 O O . TYR A 1 84 ? 18.733 -2.484 -11.410 1.00 84.69 84 TYR A O 1
ATOM 652 N N . LEU A 1 85 ? 19.742 -1.553 -13.190 1.00 87.62 85 LEU A N 1
ATOM 653 C CA . LEU A 1 85 ? 18.578 -1.553 -14.066 1.00 87.62 85 LEU A CA 1
ATOM 654 C C . LEU A 1 85 ? 18.703 -2.764 -14.977 1.00 87.62 85 LEU A C 1
ATOM 656 O O . LEU A 1 85 ? 19.746 -2.956 -15.597 1.00 87.62 85 LEU A O 1
ATOM 660 N N . VAL A 1 86 ? 17.639 -3.557 -15.072 1.00 87.06 86 VAL A N 1
ATOM 661 C CA . VAL A 1 86 ? 17.482 -4.578 -16.111 1.00 87.06 86 VAL A CA 1
ATOM 662 C C . VAL A 1 86 ? 16.257 -4.204 -16.918 1.00 87.06 86 VAL A C 1
ATOM 664 O O . VAL A 1 86 ? 15.134 -4.292 -16.426 1.00 87.06 86 VAL A O 1
ATOM 667 N N . TYR A 1 87 ? 16.481 -3.767 -18.150 1.00 89.75 87 TYR A N 1
ATOM 668 C CA . TYR A 1 87 ? 15.437 -3.284 -19.031 1.00 89.75 87 TYR A CA 1
ATOM 669 C C . TYR A 1 87 ? 15.393 -4.123 -20.312 1.00 89.75 87 TYR A C 1
ATOM 671 O O . TYR A 1 87 ? 16.159 -3.885 -21.246 1.00 89.75 87 TYR A O 1
ATOM 679 N N . PRO A 1 88 ? 14.527 -5.141 -20.363 1.00 89.56 88 PRO A N 1
ATOM 680 C CA . PRO A 1 88 ? 14.281 -5.888 -21.587 1.00 89.56 88 PRO A CA 1
ATOM 681 C C . PRO A 1 88 ? 13.438 -5.078 -22.583 1.00 89.56 88 PRO A C 1
ATOM 683 O O . PRO A 1 88 ? 12.471 -4.414 -22.199 1.00 89.56 88 PRO A O 1
ATOM 686 N N . PHE A 1 89 ? 13.783 -5.148 -23.864 1.00 92.44 89 PHE A N 1
ATOM 687 C CA . PHE A 1 89 ? 13.134 -4.387 -24.928 1.00 92.44 89 PHE A CA 1
ATOM 688 C C . PHE A 1 89 ? 13.145 -5.141 -26.254 1.00 92.44 89 PHE A C 1
ATOM 690 O O . PHE A 1 89 ? 13.972 -6.018 -26.461 1.00 92.44 89 PHE A O 1
ATOM 697 N N . SER A 1 90 ? 12.243 -4.763 -27.156 1.00 93.50 90 SER A N 1
ATOM 698 C CA . SER A 1 90 ? 12.174 -5.310 -28.507 1.00 93.50 90 SER A CA 1
ATOM 699 C C . SER A 1 90 ? 12.412 -4.216 -29.542 1.00 93.50 90 SER A C 1
ATOM 701 O O . SER A 1 90 ? 11.910 -3.096 -29.380 1.00 93.50 90 SER A O 1
ATOM 703 N N . VAL A 1 91 ? 13.110 -4.534 -30.625 1.00 95.56 91 VAL A N 1
ATOM 704 C CA . VAL A 1 91 ? 13.289 -3.633 -31.767 1.00 95.56 91 VAL A CA 1
ATOM 705 C C . VAL A 1 91 ? 13.054 -4.397 -33.072 1.00 95.56 91 VAL A C 1
ATOM 707 O O . VAL A 1 91 ? 13.490 -5.532 -33.215 1.00 95.56 91 VAL A O 1
ATOM 710 N N . GLY A 1 92 ? 12.296 -3.811 -34.000 1.00 93.94 92 GLY A N 1
ATOM 711 C CA . GLY A 1 92 ? 12.061 -4.405 -35.323 1.00 93.94 92 GLY A CA 1
ATOM 712 C C . GLY A 1 92 ? 13.149 -4.031 -36.332 1.00 93.94 92 GLY A C 1
ATOM 713 O O . GLY A 1 92 ? 13.988 -3.178 -36.044 1.00 93.94 92 GLY A O 1
ATOM 714 N N . SER A 1 93 ? 13.091 -4.617 -37.531 1.00 88.38 93 SER A N 1
ATOM 715 C CA . SER A 1 93 ? 13.922 -4.222 -38.678 1.00 88.38 93 SER A CA 1
ATOM 716 C C . SER A 1 93 ? 13.756 -2.727 -38.976 1.00 88.38 93 SER A C 1
ATOM 718 O O . SER A 1 93 ? 12.622 -2.240 -39.004 1.00 88.38 93 SER A O 1
ATOM 720 N N . ASP A 1 94 ? 14.861 -1.997 -39.162 1.00 85.50 94 ASP A N 1
ATOM 721 C CA . ASP A 1 94 ? 14.906 -0.523 -39.289 1.00 85.50 94 ASP A CA 1
ATOM 722 C C . ASP A 1 94 ? 14.383 0.260 -38.067 1.00 85.50 94 ASP A C 1
ATOM 724 O O . ASP A 1 94 ? 14.170 1.478 -38.115 1.00 85.50 94 ASP A O 1
ATOM 728 N N . GLY A 1 95 ? 14.165 -0.421 -36.942 1.00 91.75 95 GLY A N 1
ATOM 729 C CA . GLY A 1 95 ? 13.712 0.200 -35.712 1.00 91.75 95 GLY A CA 1
ATOM 730 C C . GLY A 1 95 ? 14.777 1.118 -35.119 1.00 91.75 95 GLY A C 1
ATOM 731 O O . GLY A 1 95 ? 15.970 0.816 -35.116 1.00 91.75 95 GLY A O 1
ATOM 732 N N . ARG A 1 96 ? 14.331 2.245 -34.563 1.00 95.19 96 ARG A N 1
ATOM 733 C CA . ARG A 1 96 ? 15.156 3.092 -33.701 1.00 95.19 96 ARG A CA 1
ATOM 734 C C . ARG A 1 96 ? 14.614 3.035 -32.288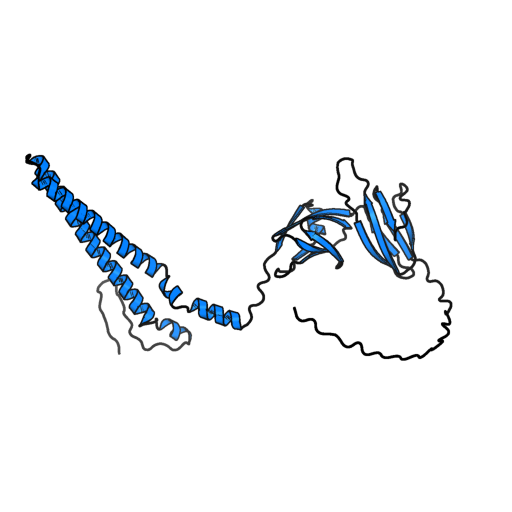 1.00 95.19 96 ARG A C 1
ATOM 736 O O . ARG A 1 96 ? 13.420 3.256 -32.075 1.00 95.19 96 ARG A O 1
ATOM 743 N N . ARG A 1 97 ? 15.486 2.755 -31.325 1.00 95.06 97 ARG A N 1
ATOM 744 C CA . ARG A 1 97 ? 15.151 2.791 -29.901 1.00 95.06 97 ARG A CA 1
ATOM 745 C C . ARG A 1 97 ? 16.072 3.771 -29.201 1.00 95.06 97 ARG A C 1
ATOM 747 O O . ARG A 1 97 ? 17.275 3.720 -29.409 1.00 95.06 97 ARG A O 1
ATOM 754 N N . GLU A 1 98 ? 15.507 4.639 -28.371 1.00 95.94 98 GLU A N 1
ATOM 755 C CA . GLU A 1 98 ? 16.276 5.578 -27.558 1.00 95.94 98 GLU A CA 1
ATOM 756 C C . GLU A 1 98 ? 16.094 5.265 -26.068 1.00 95.94 98 GLU A C 1
ATOM 758 O O . GLU A 1 98 ? 14.976 4.990 -25.623 1.00 95.94 98 GLU A O 1
ATOM 763 N N . PHE A 1 99 ? 17.190 5.291 -25.311 1.00 95.00 99 PHE A N 1
ATOM 764 C CA . PHE A 1 99 ? 17.201 5.181 -23.857 1.00 95.00 99 PHE A CA 1
ATOM 765 C C . PHE A 1 99 ? 17.920 6.371 -23.242 1.00 95.00 99 PHE A C 1
ATOM 767 O O . PHE A 1 99 ? 19.114 6.565 -23.458 1.00 95.00 99 PHE A O 1
ATOM 774 N N . ASP A 1 100 ? 17.201 7.133 -22.426 1.00 95.06 100 ASP A N 1
ATOM 775 C CA . ASP A 1 100 ? 17.772 8.248 -21.686 1.00 95.06 100 ASP A CA 1
ATOM 776 C C . ASP A 1 100 ? 18.049 7.850 -20.235 1.00 95.06 100 ASP A C 1
ATOM 778 O O . ASP A 1 100 ? 17.174 7.933 -19.370 1.00 95.06 100 ASP A O 1
ATOM 782 N N . LEU A 1 101 ? 19.280 7.411 -19.954 1.00 92.94 101 LEU A N 1
ATOM 783 C CA . LEU A 1 101 ? 19.662 6.985 -18.607 1.00 92.94 101 LEU A CA 1
ATOM 784 C C . LEU A 1 101 ? 19.740 8.158 -17.618 1.00 92.94 101 LEU A C 1
ATOM 786 O O . LEU A 1 101 ? 19.829 7.925 -16.417 1.00 92.94 101 LEU A O 1
ATOM 790 N N . THR A 1 102 ? 19.648 9.414 -18.072 1.00 91.50 102 THR A N 1
ATOM 791 C CA . THR A 1 102 ? 19.533 10.567 -17.163 1.00 91.50 102 THR A CA 1
ATOM 792 C C . THR A 1 102 ? 18.177 10.617 -16.459 1.00 91.50 102 THR A C 1
ATOM 794 O O . THR A 1 102 ? 18.048 11.236 -15.403 1.00 91.50 102 THR A O 1
ATOM 797 N N . ARG A 1 103 ? 17.176 9.910 -16.997 1.00 91.50 103 ARG A N 1
ATOM 798 C CA . ARG A 1 103 ? 15.818 9.814 -16.446 1.00 91.50 103 ARG A CA 1
ATOM 799 C C . ARG A 1 103 ? 15.641 8.619 -15.514 1.00 91.50 103 ARG A C 1
ATOM 801 O O . ARG A 1 103 ? 14.514 8.246 -15.194 1.00 91.50 103 ARG A O 1
ATOM 808 N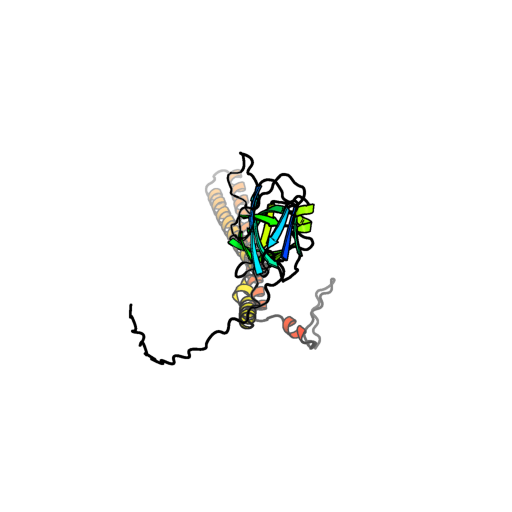 N . THR A 1 104 ? 16.728 7.986 -15.073 1.00 91.44 104 THR A N 1
ATOM 809 C CA . THR A 1 104 ? 16.620 6.918 -14.077 1.00 91.44 104 THR A CA 1
ATOM 810 C C . THR A 1 104 ? 16.381 7.485 -12.683 1.00 91.44 104 THR A C 1
ATOM 812 O O . THR A 1 104 ? 17.104 8.379 -12.247 1.00 91.44 104 THR A O 1
ATOM 815 N N . GLY A 1 105 ? 15.413 6.924 -11.963 1.00 90.94 105 GLY A N 1
ATOM 816 C CA . GLY A 1 105 ? 15.151 7.229 -10.557 1.00 90.94 105 GLY A CA 1
ATOM 817 C C . GLY A 1 105 ? 15.326 5.991 -9.685 1.00 90.94 105 GLY A C 1
ATOM 818 O O . GLY A 1 105 ? 15.016 4.877 -10.113 1.00 90.94 105 GLY A O 1
ATOM 819 N N . VAL A 1 106 ? 15.814 6.179 -8.458 1.00 90.62 106 VAL A N 1
ATOM 820 C CA . VAL A 1 106 ? 15.831 5.117 -7.447 1.00 90.62 106 VAL A CA 1
ATOM 821 C C . VAL A 1 106 ? 14.690 5.335 -6.468 1.00 90.62 106 VAL A C 1
ATOM 823 O O . VAL A 1 106 ? 14.568 6.412 -5.889 1.00 90.62 106 VAL A O 1
ATOM 826 N N . PHE A 1 107 ? 13.895 4.290 -6.266 1.00 93.56 107 PHE A N 1
ATOM 827 C CA . PHE A 1 107 ? 12.729 4.308 -5.398 1.00 93.56 107 PHE A CA 1
ATOM 828 C C . PHE A 1 107 ? 12.808 3.186 -4.372 1.00 93.56 107 PHE A C 1
ATOM 830 O O . PHE A 1 107 ? 13.089 2.037 -4.715 1.00 93.56 107 PHE A O 1
ATOM 837 N N . THR A 1 108 ? 12.515 3.523 -3.125 1.00 94.56 108 THR A N 1
ATOM 838 C CA . THR A 1 108 ? 12.277 2.580 -2.040 1.00 94.56 108 THR A CA 1
ATOM 839 C C . THR A 1 108 ? 10.776 2.356 -1.946 1.00 94.56 108 THR A C 1
ATOM 841 O O . THR A 1 108 ? 10.025 3.289 -1.690 1.00 94.56 108 THR A O 1
ATOM 844 N N . PHE A 1 109 ? 10.321 1.124 -2.155 1.00 96.38 109 PHE A N 1
ATOM 845 C CA . PHE A 1 109 ? 8.910 0.765 -2.028 1.00 96.38 109 PHE A CA 1
ATOM 846 C C . PHE A 1 109 ? 8.673 -0.026 -0.748 1.00 96.38 109 PHE A C 1
ATOM 848 O O . PHE A 1 109 ? 9.394 -0.982 -0.449 1.00 96.38 109 PHE A O 1
ATOM 855 N N . ARG A 1 110 ? 7.620 0.333 -0.015 1.00 97.94 110 ARG A N 1
ATOM 856 C CA . ARG A 1 110 ? 7.142 -0.349 1.191 1.00 97.94 110 ARG A CA 1
ATOM 857 C C . ARG A 1 110 ? 5.634 -0.511 1.115 1.00 97.94 110 ARG A C 1
ATOM 859 O O . ARG A 1 110 ? 4.946 0.393 0.651 1.00 97.94 110 ARG A O 1
ATOM 866 N N . THR A 1 111 ? 5.125 -1.641 1.592 1.00 98.31 111 THR A N 1
ATOM 867 C CA . THR A 1 111 ? 3.681 -1.889 1.639 1.00 98.31 111 THR A CA 1
ATOM 868 C C . THR A 1 111 ? 3.230 -2.374 3.006 1.00 98.31 111 THR A C 1
ATOM 870 O O . THR A 1 111 ? 4.010 -2.997 3.735 1.00 98.31 111 THR A O 1
ATOM 873 N N . ASP A 1 112 ? 1.962 -2.117 3.308 1.00 97.81 112 ASP A N 1
ATOM 874 C CA . ASP A 1 112 ? 1.209 -2.750 4.384 1.00 97.81 112 ASP A CA 1
ATOM 875 C C . ASP A 1 112 ? -0.043 -3.421 3.783 1.00 97.81 112 ASP A C 1
ATOM 877 O O . ASP A 1 112 ? -0.918 -2.707 3.293 1.00 97.81 112 ASP A O 1
ATOM 881 N N . PRO A 1 113 ? -0.104 -4.766 3.712 1.00 97.44 113 PRO A N 1
ATOM 882 C CA . PRO A 1 113 ? 0.869 -5.725 4.241 1.00 97.44 113 PRO A CA 1
ATOM 883 C C . PRO A 1 113 ? 2.171 -5.780 3.436 1.00 97.44 113 PRO A C 1
ATOM 885 O O . PRO A 1 113 ? 2.231 -5.396 2.267 1.00 97.44 113 PRO A O 1
ATOM 888 N N . GLN A 1 114 ? 3.230 -6.313 4.051 1.00 97.38 114 GLN A N 1
ATOM 889 C CA . GLN A 1 114 ? 4.518 -6.536 3.384 1.00 97.38 114 GLN A CA 1
ATOM 890 C C . GLN A 1 114 ? 4.452 -7.664 2.341 1.00 97.38 114 GLN A C 1
ATOM 892 O O . GLN A 1 114 ? 3.533 -8.479 2.340 1.00 97.38 114 GLN A O 1
ATOM 897 N N . SER A 1 115 ? 5.497 -7.779 1.512 1.00 97.31 115 SER A N 1
ATOM 898 C CA . SER A 1 115 ? 5.653 -8.817 0.477 1.00 97.31 115 SER A CA 1
ATOM 899 C C .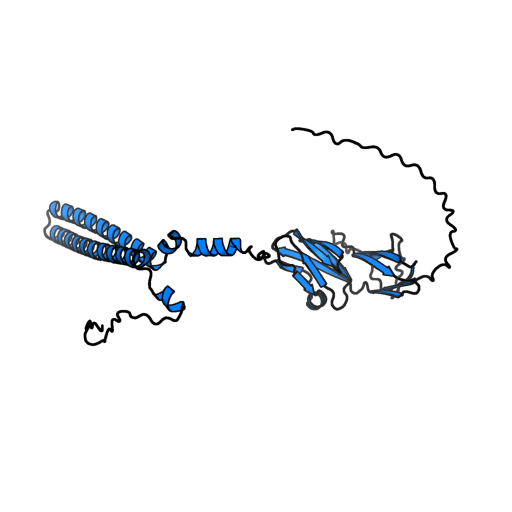 SER A 1 115 ? 4.732 -8.685 -0.737 1.00 97.31 115 SER A C 1
ATOM 901 O O . SER A 1 115 ? 4.533 -9.669 -1.455 1.00 97.31 115 SER A O 1
ATOM 903 N N . ALA A 1 116 ? 4.222 -7.484 -1.016 1.00 98.19 116 ALA A N 1
ATOM 904 C CA . ALA A 1 116 ? 3.505 -7.218 -2.256 1.00 98.19 116 ALA A CA 1
ATOM 905 C C . ALA A 1 116 ? 4.443 -7.356 -3.461 1.00 98.19 116 ALA A C 1
ATOM 907 O O . ALA A 1 116 ? 5.620 -6.995 -3.405 1.00 98.19 116 ALA A O 1
ATOM 908 N N . VAL A 1 117 ? 3.915 -7.883 -4.560 1.00 98.06 117 VAL A N 1
ATOM 909 C CA . VAL A 1 117 ? 4.605 -8.015 -5.839 1.00 98.06 117 VAL A CA 1
ATOM 910 C C . VAL A 1 117 ? 4.512 -6.697 -6.595 1.00 98.06 117 VAL A C 1
ATOM 912 O O . VAL A 1 117 ? 3.420 -6.184 -6.846 1.00 98.06 117 VAL A O 1
ATOM 915 N N . LEU A 1 118 ? 5.670 -6.177 -6.990 1.00 97.19 118 LEU A N 1
ATOM 916 C CA . LEU A 1 118 ? 5.781 -4.998 -7.834 1.00 97.19 118 LEU A CA 1
ATOM 917 C C . LEU A 1 118 ? 5.955 -5.424 -9.285 1.00 97.19 118 LEU A C 1
ATOM 919 O O . LEU A 1 118 ? 6.782 -6.285 -9.606 1.00 97.19 118 LEU A O 1
ATOM 923 N N . SER A 1 119 ? 5.211 -4.774 -10.168 1.00 96.19 119 SER A N 1
ATOM 924 C CA . SER A 1 119 ? 5.380 -4.899 -11.607 1.00 96.19 119 SER A CA 1
ATOM 925 C C . SER A 1 119 ? 5.477 -3.529 -12.261 1.00 96.19 119 SER A C 1
ATOM 927 O O . SER A 1 119 ? 4.742 -2.606 -11.923 1.00 96.19 119 SER A O 1
ATOM 929 N N . TYR A 1 120 ? 6.410 -3.389 -13.193 1.00 94.19 120 TYR A N 1
ATOM 930 C CA . TYR A 1 120 ? 6.693 -2.146 -13.895 1.00 94.19 120 TYR A CA 1
ATOM 931 C C . TYR A 1 120 ? 6.644 -2.417 -15.396 1.00 94.19 120 TYR A C 1
ATOM 933 O O . TYR A 1 120 ? 7.285 -3.352 -15.881 1.00 94.19 120 TYR A O 1
ATOM 941 N N . ARG A 1 121 ? 5.803 -1.665 -16.120 1.00 90.12 121 ARG A N 1
ATOM 942 C CA . ARG A 1 121 ? 5.498 -1.911 -17.547 1.00 90.12 121 ARG A CA 1
ATOM 943 C C . ARG A 1 121 ? 5.110 -3.371 -17.839 1.00 90.12 121 ARG A C 1
ATOM 945 O O . ARG A 1 121 ? 5.554 -3.974 -18.812 1.00 90.12 121 ARG A O 1
ATOM 952 N N . GLY A 1 122 ? 4.313 -3.962 -16.946 1.00 90.00 122 GLY A N 1
ATOM 953 C CA . GLY A 1 122 ? 3.835 -5.344 -17.061 1.00 90.00 122 GLY A CA 1
ATOM 954 C C 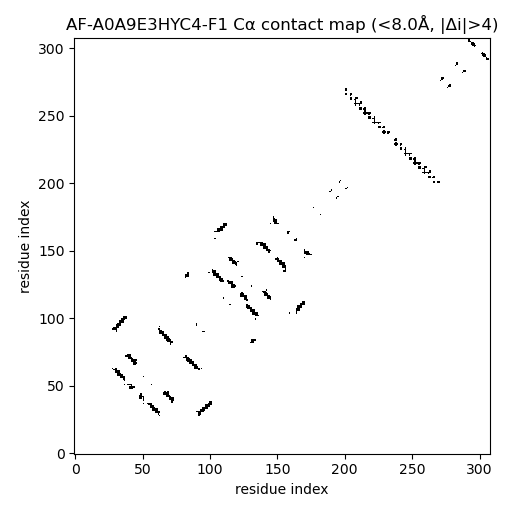. GLY A 1 122 ? 4.876 -6.428 -16.758 1.00 90.00 122 GLY A C 1
ATOM 955 O O . GLY A 1 122 ? 4.564 -7.609 -16.885 1.00 90.00 122 GLY A O 1
ATOM 956 N N . ARG A 1 123 ? 6.098 -6.068 -16.342 1.00 89.06 123 ARG A N 1
ATOM 957 C CA . ARG A 1 123 ? 7.150 -7.028 -15.979 1.00 89.06 123 ARG A CA 1
ATOM 958 C C . ARG A 1 123 ? 7.355 -7.071 -14.472 1.00 89.06 123 ARG A C 1
ATOM 960 O O . ARG A 1 123 ? 7.229 -6.051 -13.801 1.00 89.06 123 ARG A O 1
ATOM 967 N N . PHE A 1 124 ? 7.677 -8.249 -13.942 1.00 92.44 124 PHE A N 1
ATOM 968 C CA . PHE A 1 124 ? 7.996 -8.422 -12.526 1.00 92.44 124 PHE A CA 1
ATOM 969 C C . PHE A 1 124 ? 9.254 -7.626 -12.168 1.00 92.44 124 PHE A C 1
ATOM 971 O O . PHE A 1 124 ? 10.310 -7.834 -12.763 1.00 92.44 124 PHE A O 1
ATOM 978 N N . LEU A 1 125 ? 9.124 -6.728 -11.197 1.00 91.94 125 LEU A N 1
ATOM 979 C CA . LEU A 1 125 ? 10.213 -5.897 -10.699 1.00 91.94 125 LEU A CA 1
ATOM 980 C C . LEU A 1 125 ? 10.834 -6.504 -9.433 1.00 91.94 125 LEU A C 1
ATOM 982 O O . LEU A 1 125 ? 12.052 -6.525 -9.283 1.00 91.94 125 LEU A O 1
ATOM 986 N N . GLY A 1 126 ? 9.999 -7.014 -8.524 1.00 93.94 126 GLY A N 1
ATOM 987 C CA . GLY A 1 126 ? 10.436 -7.543 -7.236 1.00 93.94 126 GLY A CA 1
ATOM 988 C C . GLY A 1 126 ? 9.303 -7.629 -6.218 1.00 93.94 126 GLY A C 1
ATOM 989 O O . GLY A 1 126 ? 8.125 -7.666 -6.579 1.00 93.94 126 GLY A O 1
ATOM 990 N N . ARG A 1 127 ? 9.660 -7.667 -4.930 1.00 97.12 127 ARG A N 1
ATOM 991 C CA . ARG A 1 127 ? 8.711 -7.635 -3.808 1.00 97.12 127 ARG A CA 1
ATOM 992 C C . ARG A 1 127 ? 9.074 -6.544 -2.808 1.00 97.12 127 ARG A C 1
ATOM 994 O O . ARG A 1 127 ? 10.246 -6.199 -2.688 1.00 97.12 127 ARG A O 1
ATOM 1001 N N . THR A 1 128 ? 8.083 -6.028 -2.088 1.00 97.25 128 THR A N 1
ATOM 1002 C CA . THR A 1 128 ? 8.284 -5.052 -1.009 1.00 97.25 128 THR A CA 1
ATOM 1003 C C . THR A 1 128 ? 8.655 -5.717 0.328 1.00 97.25 128 THR A C 1
ATOM 1005 O O . THR A 1 128 ? 8.189 -6.821 0.618 1.00 97.25 128 THR A O 1
ATOM 1008 N N . PRO A 1 129 ? 9.427 -5.038 1.196 1.00 97.38 129 PRO A N 1
ATOM 1009 C CA . PRO A 1 129 ? 10.123 -3.781 0.928 1.00 97.38 129 PRO A CA 1
ATOM 1010 C C . PRO A 1 129 ? 11.341 -3.977 0.005 1.00 97.38 129 PRO A C 1
ATOM 1012 O O . PRO A 1 129 ? 11.992 -5.018 0.060 1.00 97.38 129 PRO A O 1
ATOM 1015 N N . GLY A 1 130 ? 11.671 -2.979 -0.818 1.00 93.00 130 GLY A N 1
ATOM 1016 C CA . GLY A 1 130 ? 12.847 -3.048 -1.693 1.00 93.00 130 GLY A CA 1
ATOM 1017 C C . GLY A 1 130 ? 13.203 -1.730 -2.379 1.00 93.00 130 GLY A C 1
ATOM 1018 O O . GLY A 1 130 ? 12.344 -0.866 -2.553 1.00 93.00 130 GLY A O 1
ATOM 1019 N N . ASP A 1 131 ? 14.472 -1.606 -2.772 1.00 92.62 131 ASP A N 1
ATOM 1020 C CA . ASP A 1 131 ? 15.003 -0.489 -3.555 1.00 92.62 131 ASP A CA 1
ATOM 1021 C C . ASP A 1 131 ? 15.119 -0.894 -5.025 1.00 92.62 131 ASP A C 1
ATOM 1023 O O . ASP A 1 131 ? 15.755 -1.900 -5.348 1.00 92.62 131 ASP A O 1
ATOM 1027 N N . PHE A 1 132 ? 14.559 -0.089 -5.924 1.00 92.12 132 PHE A N 1
ATOM 1028 C CA . PHE A 1 132 ? 14.520 -0.388 -7.351 1.00 92.12 132 PHE A CA 1
ATOM 1029 C C . PHE A 1 132 ? 14.927 0.830 -8.173 1.00 92.12 132 PHE A C 1
ATOM 1031 O O . PHE A 1 132 ? 14.498 1.951 -7.899 1.00 92.12 132 PHE A O 1
ATOM 1038 N N . MET A 1 133 ? 15.754 0.601 -9.193 1.00 92.44 133 MET A N 1
ATOM 1039 C CA . MET A 1 133 ? 16.113 1.623 -10.171 1.00 92.44 133 MET A CA 1
ATOM 1040 C C . MET A 1 133 ? 15.217 1.480 -11.399 1.00 92.44 133 MET A C 1
ATOM 1042 O O . MET A 1 133 ? 15.180 0.417 -12.017 1.00 92.44 133 MET A O 1
ATOM 1046 N N . LEU A 1 134 ? 14.491 2.543 -11.735 1.00 93.25 134 LEU A N 1
ATOM 1047 C CA . LEU A 1 134 ? 13.512 2.576 -12.820 1.00 93.25 134 LEU A CA 1
ATOM 1048 C C . LEU A 1 134 ? 13.930 3.600 -13.871 1.00 93.25 134 LEU A C 1
ATOM 1050 O O . LEU A 1 134 ? 14.455 4.653 -13.519 1.00 93.25 134 LEU A O 1
ATOM 1054 N N . LEU A 1 135 ? 13.680 3.302 -15.145 1.00 93.38 135 LEU A N 1
ATOM 1055 C CA . LEU A 1 135 ? 13.906 4.218 -16.263 1.00 93.38 135 LEU A CA 1
ATOM 1056 C C . LEU A 1 135 ? 12.614 4.978 -16.576 1.00 93.38 135 LEU A C 1
ATOM 1058 O O . LEU A 1 135 ? 11.743 4.426 -17.234 1.00 93.38 135 LEU A O 1
ATOM 1062 N N . LEU A 1 136 ? 12.491 6.220 -16.115 1.00 92.50 136 LEU A N 1
ATOM 1063 C CA . LEU A 1 136 ? 11.212 6.924 -16.095 1.00 92.50 136 LEU A CA 1
ATOM 1064 C C . LEU A 1 136 ? 10.852 7.550 -17.446 1.00 92.50 136 LEU A C 1
ATOM 1066 O O . LEU A 1 136 ? 11.587 8.391 -17.962 1.00 92.50 136 LEU A O 1
ATOM 1070 N N . ASP A 1 137 ? 9.659 7.229 -17.942 1.00 90.69 137 ASP A N 1
ATOM 1071 C CA . ASP A 1 137 ? 8.968 7.959 -19.003 1.00 90.69 137 ASP A CA 1
ATOM 1072 C C . ASP A 1 137 ? 7.654 8.582 -18.508 1.00 90.69 137 ASP A C 1
ATOM 1074 O O . ASP A 1 137 ? 7.162 8.299 -17.413 1.00 90.69 137 ASP A O 1
ATOM 1078 N N . GLU A 1 138 ? 7.090 9.482 -19.315 1.00 90.19 138 GLU A N 1
ATOM 1079 C CA . GLU A 1 138 ? 5.803 10.113 -19.011 1.00 90.19 138 GLU A CA 1
ATOM 1080 C C . GLU A 1 138 ? 4.682 9.065 -18.973 1.00 90.19 138 GLU A C 1
ATOM 1082 O O . GLU A 1 138 ? 4.567 8.233 -19.874 1.00 90.19 138 GLU A O 1
ATOM 1087 N N . GLY A 1 139 ? 3.846 9.106 -17.929 1.00 89.56 139 GLY A N 1
ATOM 1088 C CA . GLY A 1 139 ? 2.730 8.170 -17.766 1.00 89.56 139 GLY A CA 1
ATOM 1089 C C . GLY A 1 139 ? 3.115 6.765 -17.294 1.00 89.56 139 GLY A C 1
ATOM 1090 O O . GLY A 1 139 ? 2.254 5.883 -17.234 1.00 89.56 139 GLY A O 1
ATOM 1091 N N . ASP A 1 140 ? 4.376 6.538 -16.934 1.00 93.06 140 ASP A N 1
ATOM 1092 C CA . ASP A 1 140 ? 4.789 5.267 -16.358 1.00 93.06 140 ASP A CA 1
ATOM 1093 C C . ASP A 1 140 ? 4.079 4.955 -15.046 1.00 93.06 140 ASP A C 1
ATOM 1095 O O . ASP A 1 140 ? 3.901 5.815 -14.177 1.00 93.06 140 ASP A O 1
ATOM 1099 N N . SER A 1 141 ? 3.755 3.675 -14.873 1.00 94.88 141 SER A N 1
ATOM 1100 C CA . SER A 1 141 ? 3.140 3.181 -13.651 1.00 94.88 141 SER A CA 1
ATOM 1101 C C . SER A 1 141 ? 3.793 1.914 -13.112 1.00 94.88 141 SER A C 1
ATOM 1103 O O . SER A 1 141 ? 4.294 1.063 -13.854 1.00 94.88 141 SER A O 1
ATOM 1105 N N . VAL A 1 142 ? 3.776 1.804 -11.785 1.00 96.25 142 VAL A N 1
ATOM 1106 C CA . VAL A 1 142 ? 4.102 0.591 -11.039 1.00 96.25 142 VAL A CA 1
ATOM 1107 C C . VAL A 1 142 ? 2.804 0.023 -10.497 1.00 96.25 142 VAL A C 1
ATOM 1109 O O . VAL A 1 142 ? 2.082 0.687 -9.757 1.00 96.25 142 VAL A O 1
ATOM 1112 N N . ARG A 1 143 ? 2.520 -1.219 -10.865 1.00 97.81 143 ARG A N 1
ATOM 1113 C CA . ARG A 1 143 ? 1.396 -1.987 -10.347 1.00 97.81 143 ARG A CA 1
ATOM 1114 C C . ARG A 1 143 ? 1.857 -2.803 -9.147 1.00 97.81 143 ARG A C 1
ATOM 1116 O O . ARG A 1 143 ? 2.842 -3.543 -9.234 1.00 97.81 143 ARG A O 1
ATOM 1123 N N . VAL A 1 144 ? 1.116 -2.685 -8.057 1.00 98.12 144 VAL A N 1
ATOM 1124 C CA . VAL A 1 144 ? 1.351 -3.333 -6.771 1.00 98.12 144 VAL A CA 1
ATOM 1125 C C . VAL A 1 144 ? 0.238 -4.349 -6.556 1.00 98.12 144 VAL A C 1
ATOM 1127 O O . VAL A 1 144 ? -0.940 -4.010 -6.597 1.00 98.12 144 VAL A O 1
ATOM 1130 N N . THR A 1 145 ? 0.609 -5.610 -6.360 1.00 97.75 145 THR A N 1
ATOM 1131 C CA . THR A 1 145 ? -0.349 -6.715 -6.213 1.00 97.75 145 THR A CA 1
ATOM 1132 C C . THR A 1 145 ? -0.009 -7.560 -4.999 1.00 97.75 145 THR A C 1
ATOM 1134 O O . THR A 1 145 ? 1.156 -7.876 -4.755 1.00 97.75 145 THR A O 1
ATOM 1137 N N . LEU A 1 146 ? -1.025 -7.959 -4.242 1.00 97.69 146 LEU A N 1
ATOM 1138 C CA . LEU A 1 146 ? -0.899 -8.914 -3.150 1.00 97.69 146 LEU A CA 1
ATOM 1139 C C . LEU A 1 146 ? -2.163 -9.777 -3.108 1.00 97.69 146 LEU A C 1
ATOM 1141 O O . LEU A 1 146 ? -3.269 -9.283 -3.296 1.00 97.69 146 LEU A O 1
ATOM 1145 N N . GLU A 1 147 ? -2.001 -11.082 -2.907 1.00 95.62 147 GLU A N 1
ATOM 1146 C CA . GLU A 1 147 ? -3.127 -12.018 -2.886 1.00 95.62 147 GLU A CA 1
ATOM 1147 C C . GLU A 1 147 ? -4.115 -11.672 -1.764 1.00 95.62 147 GLU A C 1
ATOM 1149 O O . GLU A 1 147 ? -3.719 -11.550 -0.606 1.00 95.62 147 GLU A O 1
ATOM 1154 N N . GLY A 1 148 ? -5.399 -11.528 -2.110 1.00 93.69 148 GLY A N 1
ATOM 1155 C CA . GLY A 1 148 ? -6.449 -11.123 -1.169 1.00 93.69 148 GLY A CA 1
ATOM 1156 C C . GLY A 1 148 ? -6.536 -9.613 -0.923 1.00 93.69 148 GLY A C 1
ATOM 1157 O O . GLY A 1 148 ? -7.269 -9.197 -0.029 1.00 93.69 148 GLY A O 1
ATOM 1158 N N . TYR A 1 149 ? -5.818 -8.800 -1.700 1.00 96.38 149 TYR A N 1
ATOM 1159 C CA . TYR A 1 149 ? -5.813 -7.338 -1.624 1.00 96.38 149 TYR A CA 1
ATOM 1160 C C . TYR A 1 149 ? -6.145 -6.719 -2.981 1.00 96.38 149 TYR A C 1
ATOM 1162 O O . TYR A 1 149 ? -5.952 -7.345 -4.025 1.00 96.38 149 TYR A O 1
ATOM 1170 N N . GLU A 1 150 ? -6.677 -5.500 -2.960 1.00 96.06 150 GLU A N 1
ATOM 1171 C CA . GLU A 1 150 ? -6.947 -4.739 -4.174 1.00 96.06 150 GLU A CA 1
ATOM 1172 C C . GLU A 1 150 ? -5.636 -4.381 -4.890 1.00 96.06 150 GLU A C 1
ATOM 1174 O O . GLU A 1 150 ? -4.590 -4.158 -4.275 1.00 96.06 150 GLU A O 1
ATOM 1179 N N . GLU A 1 151 ? -5.684 -4.395 -6.223 1.00 97.19 151 GLU A N 1
ATOM 1180 C CA . GLU A 1 151 ? -4.551 -3.991 -7.049 1.00 97.19 151 GLU A CA 1
ATOM 1181 C C . GLU A 1 151 ? -4.416 -2.468 -7.021 1.00 97.19 151 GLU A C 1
ATOM 1183 O O . GLU A 1 151 ? -5.356 -1.754 -7.364 1.00 97.19 151 GLU A O 1
ATOM 1188 N N . GLU A 1 152 ? -3.217 -1.986 -6.703 1.00 97.62 152 GLU A N 1
ATOM 1189 C CA . GLU A 1 152 ? -2.899 -0.560 -6.697 1.00 97.62 152 GLU A CA 1
ATOM 1190 C C . GLU A 1 152 ? -1.993 -0.194 -7.874 1.00 97.62 152 GLU A C 1
ATOM 1192 O O . GLU A 1 152 ? -1.018 -0.889 -8.177 1.00 97.62 152 GLU A O 1
ATOM 1197 N N . VAL A 1 153 ? -2.289 0.925 -8.541 1.00 96.88 153 VAL A N 1
ATOM 1198 C CA . VAL A 1 153 ? -1.515 1.420 -9.690 1.00 96.88 153 VAL A CA 1
ATOM 1199 C C . VAL A 1 153 ? -0.963 2.805 -9.377 1.00 96.88 153 VAL A C 1
ATOM 1201 O O . VAL A 1 153 ? -1.684 3.800 -9.348 1.00 96.88 153 VAL A O 1
ATOM 1204 N N . LEU A 1 154 ? 0.351 2.875 -9.184 1.00 95.50 154 LEU A N 1
ATOM 1205 C CA . LEU A 1 154 ? 1.067 4.105 -8.871 1.00 95.50 154 LEU A CA 1
ATOM 1206 C C . LEU A 1 154 ? 1.629 4.741 -10.134 1.00 95.50 154 LEU A C 1
ATOM 1208 O O . LEU A 1 154 ? 2.436 4.118 -10.817 1.00 95.50 154 LEU A O 1
ATOM 1212 N N . VAL A 1 155 ? 1.281 5.996 -10.408 1.00 94.50 155 VAL A N 1
ATOM 1213 C CA . VAL A 1 155 ? 1.888 6.766 -11.504 1.00 94.50 155 VAL A CA 1
ATOM 1214 C C . VAL A 1 155 ? 3.173 7.434 -10.998 1.00 94.50 155 VAL A C 1
ATOM 1216 O O . VAL A 1 155 ? 3.128 8.260 -10.084 1.00 94.50 155 VAL A O 1
ATOM 1219 N N . ILE A 1 156 ? 4.327 7.042 -11.545 1.00 90.75 156 ILE A N 1
ATOM 1220 C CA . ILE A 1 156 ? 5.648 7.362 -10.970 1.00 90.75 156 ILE A CA 1
ATOM 1221 C C . ILE A 1 156 ? 6.128 8.772 -11.325 1.00 90.75 156 ILE A C 1
ATOM 1223 O O . ILE A 1 156 ? 6.828 9.395 -10.525 1.00 90.75 156 ILE A O 1
ATOM 1227 N N . ASP A 1 157 ? 5.730 9.307 -12.479 1.00 82.00 157 ASP A N 1
ATOM 1228 C CA . ASP A 1 157 ? 6.150 10.636 -12.945 1.00 82.00 157 ASP A CA 1
ATOM 1229 C C . ASP A 1 157 ? 5.861 11.749 -11.914 1.00 82.00 157 ASP A C 1
ATOM 1231 O O . ASP A 1 157 ? 6.731 12.565 -11.600 1.00 82.00 157 ASP A O 1
ATOM 1235 N N . ARG A 1 158 ? 4.676 11.718 -11.295 1.00 82.75 158 ARG A N 1
ATOM 1236 C CA . ARG A 1 158 ? 4.232 12.652 -10.253 1.00 82.75 158 ARG A CA 1
ATOM 1237 C C . ARG A 1 158 ? 5.015 12.494 -8.957 1.00 82.75 158 ARG A C 1
ATOM 1239 O O . ARG A 1 158 ? 5.307 13.491 -8.299 1.00 82.75 158 ARG A O 1
ATOM 1246 N N . LEU A 1 159 ? 5.350 11.259 -8.587 1.00 83.69 159 LEU A N 1
ATOM 1247 C CA . LEU A 1 159 ? 6.094 10.965 -7.360 1.00 83.69 159 LEU A CA 1
ATOM 1248 C C . LEU A 1 159 ? 7.544 11.441 -7.479 1.00 83.69 159 LEU A C 1
ATOM 1250 O O . LEU A 1 159 ? 8.055 12.095 -6.569 1.00 83.69 159 LEU A O 1
ATOM 1254 N N . HIS A 1 160 ? 8.165 11.204 -8.637 1.00 82.81 160 HIS A N 1
ATOM 1255 C CA . HIS A 1 160 ? 9.517 11.669 -8.924 1.00 82.81 160 HIS A CA 1
ATOM 1256 C C . HIS A 1 160 ? 9.608 13.199 -8.962 1.00 82.81 160 HIS A C 1
ATOM 1258 O O . HIS A 1 160 ? 10.497 13.778 -8.342 1.00 82.81 160 HIS A O 1
ATOM 1264 N N . ALA A 1 161 ? 8.659 13.871 -9.627 1.00 83.12 161 ALA A N 1
ATOM 1265 C CA . ALA A 1 161 ? 8.618 15.333 -9.691 1.00 83.12 161 ALA A CA 1
ATOM 1266 C C . ALA A 1 161 ? 8.458 15.992 -8.307 1.00 83.12 161 ALA A C 1
ATOM 1268 O O . ALA A 1 161 ? 8.937 17.104 -8.093 1.00 83.12 161 ALA A O 1
ATOM 1269 N N . ALA A 1 162 ? 7.823 15.300 -7.356 1.00 84.38 162 ALA A N 1
ATOM 1270 C CA . ALA A 1 162 ? 7.701 15.742 -5.969 1.00 84.38 162 ALA A CA 1
ATOM 1271 C C . ALA A 1 162 ? 8.967 15.488 -5.122 1.00 84.38 162 ALA A C 1
ATOM 1273 O O . ALA A 1 162 ? 9.005 15.888 -3.960 1.00 84.38 162 ALA A O 1
ATOM 1274 N N . GLY A 1 163 ? 9.991 14.822 -5.672 1.00 88.25 163 GLY A N 1
ATOM 1275 C CA . GLY A 1 163 ? 11.192 14.408 -4.939 1.00 88.25 163 GLY A CA 1
ATOM 1276 C C . GLY A 1 163 ? 10.965 13.230 -3.985 1.00 88.25 163 GLY A C 1
ATOM 1277 O O . GLY A 1 163 ? 11.831 12.932 -3.161 1.00 88.25 163 GLY A O 1
ATOM 1278 N N . ASN A 1 164 ? 9.817 12.551 -4.082 1.00 88.25 164 ASN A N 1
ATOM 1279 C CA . ASN A 1 164 ? 9.477 11.427 -3.218 1.00 88.25 164 ASN A CA 1
ATOM 1280 C C . ASN A 1 164 ? 10.111 10.145 -3.759 1.00 88.25 164 ASN A C 1
ATOM 1282 O O . ASN A 1 164 ? 9.644 9.565 -4.739 1.00 88.25 164 ASN A O 1
ATOM 1286 N N . THR A 1 165 ? 11.178 9.704 -3.098 1.00 92.62 165 THR A N 1
ATOM 1287 C CA . THR A 1 165 ? 11.872 8.448 -3.412 1.00 92.62 165 THR A CA 1
ATOM 1288 C C . THR A 1 165 ? 11.502 7.308 -2.462 1.00 92.62 165 THR A C 1
ATOM 1290 O O . THR A 1 165 ? 11.662 6.157 -2.846 1.00 92.62 165 THR A O 1
ATOM 1293 N N . ASP A 1 166 ? 10.960 7.588 -1.268 1.00 95.50 166 ASP A N 1
ATOM 1294 C CA . ASP A 1 166 ? 10.400 6.581 -0.347 1.00 95.50 166 ASP A CA 1
ATOM 1295 C C . ASP A 1 166 ? 8.871 6.540 -0.506 1.00 95.50 166 ASP A C 1
ATOM 1297 O O . ASP A 1 166 ? 8.172 7.511 -0.209 1.00 95.50 166 ASP A O 1
ATOM 1301 N N . ILE A 1 167 ? 8.361 5.431 -1.037 1.00 95.94 167 ILE A N 1
ATOM 1302 C CA . ILE A 1 167 ? 6.958 5.222 -1.388 1.00 95.94 167 ILE A CA 1
ATOM 1303 C C . ILE A 1 167 ? 6.371 4.183 -0.434 1.00 95.94 167 ILE A C 1
ATOM 1305 O O . ILE A 1 167 ? 6.745 3.007 -0.460 1.00 95.94 167 ILE A O 1
ATOM 1309 N N . PHE A 1 168 ? 5.400 4.612 0.370 1.00 96.88 168 PHE A N 1
ATOM 1310 C CA . PHE A 1 168 ? 4.611 3.740 1.235 1.00 96.88 168 PHE A CA 1
ATOM 1311 C C . PHE A 1 168 ? 3.207 3.533 0.657 1.00 96.88 168 PHE A C 1
ATOM 1313 O O . PHE A 1 168 ? 2.515 4.504 0.358 1.00 96.88 168 PHE A O 1
ATOM 1320 N N . ILE A 1 169 ? 2.790 2.274 0.520 1.00 97.31 169 ILE A N 1
ATOM 1321 C CA . ILE A 1 169 ? 1.486 1.874 -0.025 1.00 97.31 169 ILE A CA 1
ATOM 1322 C C . ILE A 1 169 ? 0.715 1.087 1.036 1.00 97.31 169 ILE A C 1
ATOM 1324 O O . ILE A 1 169 ? 1.181 0.049 1.502 1.00 97.31 169 ILE A O 1
ATOM 1328 N N . SER A 1 170 ? -0.480 1.546 1.385 1.00 97.69 170 SER A N 1
ATOM 1329 C CA . SER A 1 170 ? -1.436 0.738 2.146 1.00 97.69 170 SER A CA 1
ATOM 1330 C C . SER A 1 170 ? -2.310 -0.007 1.148 1.00 97.69 170 SER A C 1
ATOM 1332 O O . SER A 1 170 ? -2.902 0.638 0.290 1.00 97.69 170 SER A O 1
ATOM 1334 N N . LEU A 1 171 ? -2.360 -1.334 1.231 1.00 97.38 171 LEU A N 1
ATOM 1335 C CA . LEU A 1 171 ? -3.223 -2.145 0.380 1.00 97.38 171 LEU A CA 1
ATOM 1336 C C . LEU A 1 171 ? -4.511 -2.459 1.126 1.00 97.38 171 LEU A C 1
ATOM 1338 O O . LEU A 1 171 ? -4.480 -2.995 2.238 1.00 97.38 171 LEU A O 1
ATOM 1342 N N . ASP A 1 172 ? -5.640 -2.175 0.491 1.00 95.50 172 ASP A N 1
ATOM 1343 C CA . ASP A 1 172 ? -6.935 -2.530 1.046 1.00 95.50 172 ASP A CA 1
ATOM 1344 C C . ASP A 1 172 ? -7.235 -4.008 0.769 1.00 95.50 172 ASP A C 1
ATOM 1346 O O . ASP A 1 172 ? -6.971 -4.506 -0.330 1.00 95.50 172 ASP A O 1
ATOM 1350 N N . PRO A 1 173 ? -7.735 -4.765 1.763 1.00 94.69 173 PRO A N 1
ATOM 1351 C CA . PRO A 1 173 ? -8.109 -6.148 1.541 1.00 94.69 173 PRO A CA 1
ATOM 1352 C C . PRO A 1 173 ? -9.214 -6.182 0.492 1.00 94.69 173 PRO A C 1
ATOM 1354 O O . PRO A 1 173 ? -10.227 -5.493 0.622 1.00 94.69 173 PRO A O 1
ATOM 1357 N N . GLN A 1 174 ? -9.040 -7.027 -0.519 1.00 91.62 174 GLN A N 1
ATOM 1358 C CA . GLN A 1 174 ? -10.089 -7.292 -1.476 1.00 91.62 174 GLN A CA 1
ATOM 1359 C C . GLN A 1 174 ? -11.193 -7.971 -0.680 1.00 91.62 174 GLN A C 1
ATOM 1361 O O . GLN A 1 174 ? -11.079 -9.137 -0.287 1.00 91.62 174 GLN A O 1
ATOM 1366 N N . ILE A 1 175 ? -12.263 -7.230 -0.399 1.00 80.69 175 ILE A N 1
ATOM 1367 C CA . ILE A 1 175 ? -13.491 -7.824 0.102 1.00 80.69 175 ILE A CA 1
ATOM 1368 C C . ILE A 1 175 ? -13.986 -8.635 -1.082 1.00 80.69 175 ILE A C 1
ATOM 1370 O O . ILE A 1 175 ? -14.674 -8.102 -1.953 1.00 80.69 175 ILE A O 1
ATOM 1374 N N . ALA A 1 176 ? -13.555 -9.901 -1.158 1.00 69.25 176 ALA A N 1
ATOM 1375 C CA . ALA A 1 176 ? -14.112 -10.877 -2.073 1.00 69.25 176 ALA A CA 1
ATOM 1376 C C . ALA A 1 176 ? -15.612 -10.649 -2.003 1.00 69.25 176 ALA A C 1
ATOM 1378 O O . ALA A 1 176 ? -16.158 -10.699 -0.899 1.00 69.25 176 ALA A O 1
ATOM 1379 N N . SER A 1 177 ? -16.222 -10.242 -3.122 1.00 59.62 177 SER A N 1
ATOM 1380 C CA . SER A 1 177 ? -17.653 -9.986 -3.181 1.00 59.62 177 SER A CA 1
ATOM 1381 C C . SER A 1 177 ? -18.297 -11.229 -2.605 1.00 59.62 177 SER A C 1
ATOM 1383 O O . SER A 1 177 ? -18.215 -12.301 -3.211 1.00 59.62 177 SER A O 1
ATOM 1385 N N . LEU A 1 178 ? -18.750 -11.088 -1.363 1.00 55.25 178 LEU A N 1
ATOM 1386 C CA . LEU A 1 178 ? -19.132 -12.189 -0.508 1.00 55.25 178 LEU A CA 1
ATOM 1387 C C . LEU A 1 178 ? -20.145 -12.992 -1.316 1.00 55.25 178 LEU A C 1
ATOM 1389 O O . LEU A 1 178 ? -21.043 -12.410 -1.933 1.00 55.25 178 LEU A O 1
ATOM 1393 N N . SER A 1 179 ? -19.918 -14.302 -1.421 1.00 60.31 179 SER A N 1
ATOM 1394 C CA . SER A 1 179 ? -20.865 -15.207 -2.074 1.00 60.31 179 SER A CA 1
ATOM 1395 C C . SER A 1 179 ? -22.277 -14.861 -1.577 1.00 60.31 179 SER A C 1
ATOM 1397 O O . SER A 1 17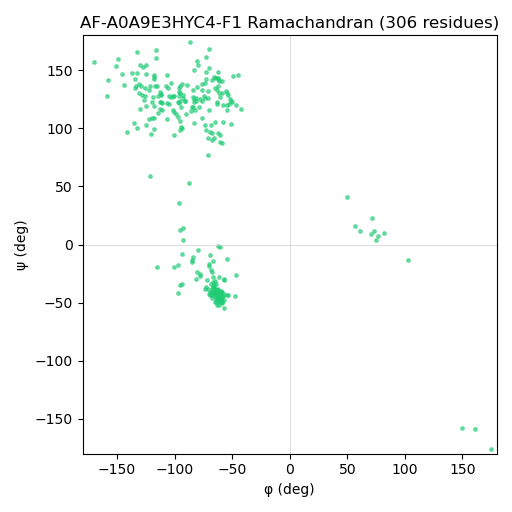9 ? -22.413 -14.493 -0.411 1.00 60.31 179 SER A O 1
ATOM 1399 N N . PRO A 1 180 ? -23.344 -14.980 -2.382 1.00 63.12 180 PRO A N 1
ATOM 1400 C CA . PRO A 1 180 ? -24.716 -14.775 -1.904 1.00 63.12 180 PRO A CA 1
ATOM 1401 C C . PRO A 1 180 ? -25.037 -15.505 -0.579 1.00 63.12 180 PRO A C 1
ATOM 1403 O O . PRO A 1 180 ? -25.869 -15.043 0.196 1.00 63.12 180 PRO A O 1
ATOM 1406 N N . GLU A 1 181 ? -24.336 -16.604 -0.277 1.00 62.62 181 GLU A N 1
ATOM 1407 C CA . GLU A 1 181 ? -24.416 -17.339 0.998 1.00 62.62 181 GLU A CA 1
ATOM 1408 C C . GLU A 1 181 ? -23.914 -16.546 2.220 1.00 62.62 181 GLU A C 1
ATOM 1410 O O . GLU A 1 181 ? -24.418 -16.703 3.334 1.00 62.62 181 GLU A O 1
ATOM 1415 N N . ASP A 1 182 ? -22.945 -15.658 2.037 1.00 60.19 182 ASP A N 1
ATOM 1416 C CA . ASP A 1 182 ? -22.394 -14.828 3.104 1.00 60.19 182 ASP A CA 1
ATOM 1417 C C . ASP A 1 182 ? -23.307 -13.640 3.448 1.00 60.19 182 ASP A C 1
ATOM 1419 O O . ASP A 1 182 ? -23.321 -13.181 4.595 1.00 60.19 182 ASP A O 1
ATOM 1423 N N . ASP A 1 183 ? -24.133 -13.179 2.503 1.00 61.06 183 ASP A N 1
ATOM 1424 C CA . ASP A 1 183 ? -25.217 -12.232 2.788 1.00 61.06 183 ASP A CA 1
ATOM 1425 C C . ASP A 1 183 ? -26.316 -12.883 3.642 1.00 61.06 183 ASP A C 1
ATOM 1427 O O . ASP A 1 183 ? -26.859 -12.241 4.548 1.00 61.06 183 ASP A O 1
ATOM 1431 N N . GLU A 1 184 ? -26.583 -14.180 3.454 1.00 64.44 184 GLU A N 1
ATOM 1432 C CA . GLU A 1 184 ? -27.465 -14.943 4.343 1.00 64.44 184 GLU A CA 1
ATOM 1433 C C . GLU A 1 184 ? -26.851 -15.122 5.734 1.00 64.44 184 GLU A C 1
ATOM 1435 O O . GLU A 1 184 ? -27.537 -14.931 6.740 1.00 64.44 184 GLU A O 1
ATOM 1440 N N . LEU A 1 185 ? -25.549 -15.407 5.826 1.00 65.12 185 LEU A N 1
ATOM 1441 C CA . LEU A 1 185 ? -24.822 -15.473 7.098 1.00 65.12 185 LEU A CA 1
ATOM 1442 C C . LEU A 1 185 ? -24.793 -14.122 7.815 1.00 65.12 185 LEU A C 1
ATOM 1444 O O . LEU A 1 185 ? -24.984 -14.075 9.032 1.00 65.12 185 LEU A O 1
ATOM 1448 N N . ARG A 1 186 ? -24.637 -13.011 7.088 1.00 60.88 186 ARG A N 1
ATOM 1449 C CA . ARG A 1 186 ? -24.767 -11.658 7.642 1.00 60.88 186 ARG A CA 1
ATOM 1450 C C . ARG A 1 186 ? -26.191 -11.374 8.087 1.00 60.88 186 ARG A C 1
ATOM 1452 O O . ARG A 1 186 ? -26.362 -10.850 9.186 1.00 60.88 186 ARG A O 1
ATOM 1459 N N . ALA A 1 187 ? -27.210 -11.768 7.326 1.00 66.94 187 ALA A N 1
ATOM 1460 C CA . ALA A 1 187 ? -28.607 -11.661 7.742 1.00 66.94 187 ALA A CA 1
ATOM 1461 C C . ALA A 1 187 ? -28.894 -12.505 8.998 1.00 66.94 187 ALA A C 1
ATOM 1463 O O . ALA A 1 187 ? -29.583 -12.040 9.910 1.00 66.94 187 ALA A O 1
ATOM 1464 N N . TYR A 1 188 ? -28.307 -13.698 9.109 1.00 66.44 188 TYR A N 1
ATOM 1465 C CA . TYR A 1 188 ? -28.379 -14.554 10.296 1.00 66.44 188 TYR A CA 1
ATOM 1466 C C . TYR A 1 188 ? -27.647 -13.948 11.498 1.00 66.44 188 TYR A C 1
ATOM 1468 O O . TYR A 1 188 ? -28.185 -13.932 12.608 1.00 66.44 188 TYR A O 1
ATOM 1476 N N . GLN A 1 189 ? -26.451 -13.391 11.296 1.00 62.97 189 GLN A N 1
ATOM 1477 C CA . GLN A 1 189 ? -25.697 -12.695 12.340 1.00 62.97 189 GLN A CA 1
ATOM 1478 C C . GLN A 1 189 ? -26.409 -11.414 12.794 1.00 62.97 189 GLN A C 1
ATOM 1480 O O . GLN A 1 189 ? -26.420 -11.107 13.990 1.00 62.97 189 GLN A O 1
ATOM 1485 N N . HIS A 1 190 ? -27.057 -10.686 11.880 1.00 61.47 190 HIS A N 1
ATOM 1486 C CA . HIS A 1 190 ? -27.842 -9.499 12.213 1.00 61.47 190 HIS A CA 1
ATOM 1487 C C . HIS A 1 190 ? -29.153 -9.836 12.931 1.00 61.47 190 HIS A C 1
ATOM 1489 O O . HIS A 1 190 ? -29.595 -9.066 13.787 1.00 61.47 190 HIS A O 1
ATOM 1495 N N . ASN A 1 191 ? -29.745 -10.995 12.638 1.00 64.06 191 ASN A N 1
ATOM 1496 C CA . ASN A 1 191 ? -30.982 -11.464 13.258 1.00 64.06 191 ASN A CA 1
ATOM 1497 C C . ASN A 1 191 ? -30.774 -12.353 14.488 1.00 64.06 191 ASN A C 1
ATOM 1499 O O . ASN A 1 191 ? -31.766 -12.816 15.062 1.00 64.06 191 ASN A O 1
ATOM 1503 N N . SER A 1 192 ? -29.530 -12.562 14.935 1.00 67.81 192 SER A N 1
ATOM 1504 C CA . SER A 1 192 ? -29.259 -13.440 16.070 1.00 67.81 192 SER A CA 1
ATOM 1505 C C . SER A 1 192 ? -30.001 -12.949 17.333 1.00 67.81 192 SER A C 1
ATOM 1507 O O . SER A 1 192 ? -29.918 -11.765 17.695 1.00 67.81 192 SER A O 1
ATOM 1509 N N . PRO A 1 193 ? -30.737 -13.833 18.038 1.00 68.38 193 PRO A N 1
ATOM 1510 C CA . PRO A 1 193 ? -31.440 -13.481 19.275 1.00 68.38 193 PRO A CA 1
ATOM 1511 C C . PRO A 1 193 ? -30.492 -12.920 20.340 1.00 68.38 193 PRO A C 1
ATOM 1513 O O . PRO A 1 193 ? -30.880 -12.070 21.137 1.00 68.38 193 PRO A O 1
ATOM 1516 N N . ILE A 1 194 ? -29.229 -13.357 20.308 1.00 72.31 194 ILE A N 1
ATOM 1517 C CA . ILE A 1 194 ? -28.183 -12.965 21.250 1.00 72.31 194 ILE A CA 1
ATOM 1518 C C . ILE A 1 194 ? -27.818 -11.492 21.066 1.00 72.31 194 ILE A C 1
ATOM 1520 O O . ILE A 1 194 ? -27.785 -10.751 22.041 1.00 72.31 194 ILE A O 1
ATOM 1524 N N . ARG A 1 195 ? -27.628 -11.008 19.833 1.00 69.75 195 ARG A N 1
ATOM 1525 C CA . ARG A 1 195 ? -27.283 -9.592 19.605 1.00 69.75 195 ARG A CA 1
ATOM 1526 C C . ARG A 1 195 ? -28.435 -8.653 19.986 1.00 69.75 195 ARG A C 1
ATOM 1528 O O . ARG A 1 195 ? -28.194 -7.532 20.424 1.00 69.75 195 ARG A O 1
ATOM 1535 N N . LYS A 1 196 ? -29.684 -9.134 19.906 1.00 66.75 196 LYS A N 1
ATOM 1536 C CA . LYS A 1 196 ? -30.872 -8.417 20.406 1.00 66.75 196 LYS A CA 1
ATOM 1537 C C . LYS A 1 196 ? -30.902 -8.297 21.938 1.00 66.75 196 LYS A C 1
ATOM 1539 O O . LYS A 1 196 ? -31.529 -7.361 22.428 1.00 66.75 196 LYS A O 1
ATOM 1544 N N . LEU A 1 197 ? -30.218 -9.179 22.676 1.00 70.38 197 LEU A N 1
ATOM 1545 C CA . LEU A 1 197 ? -30.044 -9.066 24.132 1.00 70.38 197 LEU A CA 1
ATOM 1546 C C . LEU A 1 197 ? -28.975 -8.030 24.516 1.00 70.38 197 LEU A C 1
ATOM 1548 O O . LEU A 1 197 ? -29.078 -7.425 25.577 1.00 70.38 197 LEU A O 1
ATOM 1552 N N . VAL A 1 198 ? -27.993 -7.772 23.643 1.00 77.56 198 VAL A N 1
ATOM 1553 C CA . VAL A 1 198 ? -26.869 -6.845 23.895 1.00 77.56 198 VAL A CA 1
ATOM 1554 C C . VAL A 1 198 ? -27.137 -5.446 23.325 1.00 77.56 198 VAL A C 1
ATOM 1556 O O . VAL A 1 198 ? -26.237 -4.778 22.820 1.00 77.56 198 VAL A O 1
ATOM 1559 N N . SER A 1 199 ? -28.382 -4.962 23.356 1.00 81.56 199 SER A N 1
ATOM 1560 C CA . SER A 1 199 ? -28.592 -3.539 23.057 1.00 81.56 199 SER A CA 1
ATOM 1561 C C . SER A 1 199 ? -28.108 -2.676 24.223 1.00 81.56 199 SER A C 1
ATOM 1563 O O . SER A 1 199 ? -28.372 -3.060 25.369 1.00 81.56 199 SER A O 1
ATOM 1565 N N . PRO A 1 200 ? -27.501 -1.505 23.957 1.00 82.44 200 PRO A N 1
ATOM 1566 C CA . PRO A 1 200 ? -27.013 -0.597 24.994 1.00 82.44 200 PRO A CA 1
ATOM 1567 C C . PRO A 1 200 ? -28.044 -0.340 26.099 1.00 82.44 200 PRO A C 1
ATOM 1569 O O . PRO A 1 200 ? -27.719 -0.476 27.271 1.00 82.44 200 PRO A O 1
ATOM 1572 N N . ASP A 1 201 ? -29.308 -0.110 25.741 1.00 80.06 201 ASP A N 1
ATOM 1573 C CA . ASP A 1 201 ? -30.382 0.194 26.699 1.00 80.06 201 ASP A CA 1
ATOM 1574 C C . ASP A 1 201 ? -30.690 -0.966 27.666 1.00 80.06 201 ASP A C 1
ATOM 1576 O O . ASP A 1 201 ? -30.915 -0.762 28.862 1.00 80.06 201 ASP A O 1
ATOM 1580 N N . LEU A 1 202 ? -30.665 -2.208 27.166 1.00 83.81 202 LEU A N 1
ATOM 1581 C CA . LEU A 1 202 ? -30.850 -3.413 27.988 1.00 83.81 202 LEU A CA 1
ATOM 1582 C C . LEU A 1 202 ? -29.653 -3.622 28.923 1.00 83.81 202 LEU A C 1
ATOM 1584 O O . LEU A 1 202 ? -29.838 -3.929 30.098 1.00 83.81 202 LEU A O 1
ATOM 1588 N N . MET A 1 203 ? -28.432 -3.398 28.431 1.00 83.06 203 MET A N 1
ATOM 1589 C CA . MET A 1 203 ? -27.219 -3.513 29.247 1.00 83.06 203 MET A CA 1
ATOM 1590 C C . MET A 1 203 ? -27.144 -2.426 30.324 1.00 83.06 203 MET A C 1
ATOM 1592 O O . MET A 1 203 ? -26.786 -2.723 31.463 1.00 83.06 203 MET A O 1
ATOM 1596 N N . ILE A 1 204 ? -27.513 -1.184 29.998 1.00 82.75 204 ILE A N 1
ATOM 1597 C CA . ILE A 1 204 ? -27.563 -0.066 30.950 1.00 82.75 204 ILE A CA 1
ATOM 1598 C C . ILE A 1 204 ? -28.613 -0.336 32.029 1.00 82.75 204 ILE A C 1
ATOM 1600 O O . ILE A 1 204 ? -28.307 -0.202 33.209 1.00 82.75 204 ILE A O 1
ATOM 1604 N N . SER A 1 205 ? -29.826 -0.762 31.668 1.00 81.50 205 SER A N 1
ATOM 1605 C CA . SER A 1 205 ? -30.879 -1.020 32.664 1.00 81.50 205 SER A CA 1
ATOM 1606 C C . SER A 1 205 ? -30.545 -2.199 33.583 1.00 81.50 205 SER A C 1
ATOM 1608 O O . SER A 1 205 ? -30.698 -2.077 34.799 1.00 81.50 205 SER A O 1
ATOM 1610 N N . LEU A 1 206 ? -30.007 -3.297 33.037 1.00 86.25 206 LEU A N 1
ATOM 1611 C CA . LEU A 1 206 ? -29.557 -4.445 33.827 1.00 86.25 206 LEU A CA 1
ATOM 1612 C C . LEU A 1 206 ? -28.410 -4.074 34.775 1.00 86.25 206 LEU A C 1
ATOM 1614 O O . LEU A 1 206 ? -28.499 -4.330 35.975 1.00 86.25 206 LEU A O 1
ATOM 1618 N N . SER A 1 207 ? -27.345 -3.459 34.250 1.00 86.38 207 SER A N 1
ATOM 1619 C CA . SER A 1 207 ? -26.189 -3.054 35.065 1.00 86.38 207 SER A CA 1
ATOM 1620 C C . SER A 1 207 ? -26.582 -2.055 36.154 1.00 86.38 207 SER A C 1
ATOM 1622 O O . SER A 1 207 ? -26.160 -2.216 37.297 1.00 86.38 207 SER A O 1
ATOM 1624 N N . THR A 1 208 ? -27.450 -1.088 35.838 1.00 87.06 208 THR A N 1
ATOM 1625 C CA . THR A 1 208 ? -27.975 -0.117 36.812 1.00 87.06 208 THR A CA 1
ATOM 1626 C C . THR A 1 208 ? -28.761 -0.806 37.925 1.00 87.06 208 THR A C 1
ATOM 1628 O O . THR A 1 208 ? -28.522 -0.529 39.100 1.00 87.06 208 THR A O 1
ATOM 1631 N N . GLY A 1 209 ? -29.658 -1.737 37.578 1.00 85.62 209 GLY A N 1
ATOM 1632 C CA . GLY A 1 209 ? -30.432 -2.502 38.556 1.00 85.62 209 GLY A CA 1
ATOM 1633 C C . GLY A 1 209 ? -29.536 -3.295 39.509 1.00 85.62 209 GLY A C 1
ATOM 1634 O O . GLY A 1 209 ? -29.650 -3.156 40.725 1.00 85.62 209 GLY A O 1
ATOM 1635 N N . VAL A 1 210 ? -28.580 -4.059 38.968 1.00 90.19 210 VAL A N 1
ATOM 1636 C CA . VAL A 1 210 ? -27.640 -4.861 39.772 1.00 90.19 210 VAL A CA 1
ATOM 1637 C C . VAL A 1 210 ? -26.755 -3.980 40.662 1.00 90.19 210 VAL A C 1
ATOM 1639 O O . VAL A 1 210 ? -26.575 -4.288 41.841 1.00 90.19 210 VAL A O 1
ATOM 1642 N N . ALA A 1 211 ? -26.232 -2.869 40.134 1.00 90.12 211 ALA A N 1
ATOM 1643 C CA . ALA A 1 211 ? -25.401 -1.946 40.904 1.00 90.12 211 ALA A CA 1
ATOM 1644 C C . ALA A 1 211 ? -26.166 -1.336 42.089 1.00 90.12 211 ALA A C 1
ATOM 1646 O O . ALA A 1 211 ? -25.643 -1.299 43.202 1.00 90.12 211 ALA A O 1
ATOM 1647 N N . LEU A 1 212 ? -27.415 -0.906 41.885 1.00 89.19 212 LEU A N 1
ATOM 1648 C CA . LEU A 1 212 ? -28.238 -0.327 42.951 1.00 89.19 212 LEU A CA 1
ATOM 1649 C C . LEU A 1 212 ? -28.603 -1.339 44.039 1.00 89.19 212 LEU A C 1
ATOM 1651 O O . LEU A 1 212 ? -28.582 -0.987 45.218 1.00 89.19 212 LEU A O 1
ATOM 1655 N N . LEU A 1 213 ? -28.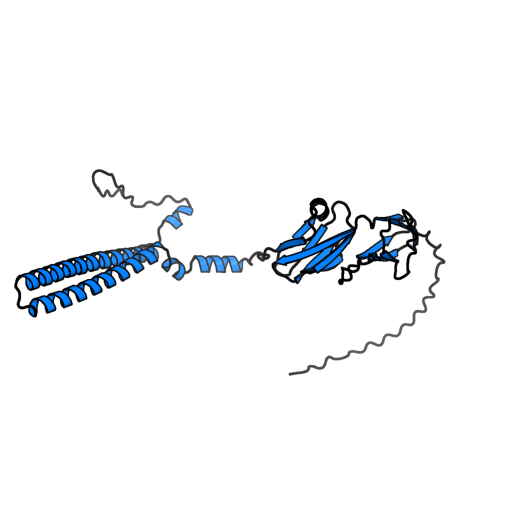863 -2.599 43.677 1.00 88.06 213 LEU A N 1
ATOM 1656 C CA . LEU A 1 213 ? -29.072 -3.662 44.663 1.00 88.06 213 LEU A CA 1
ATOM 1657 C C . LEU A 1 213 ? -27.816 -3.905 45.513 1.00 88.06 213 LEU A C 1
ATOM 1659 O O . LEU A 1 213 ? -27.917 -4.049 46.731 1.00 88.06 213 LEU A O 1
ATOM 1663 N N . ALA A 1 214 ? -26.628 -3.894 44.897 1.00 91.81 214 ALA A N 1
ATOM 1664 C CA . ALA A 1 214 ? -25.364 -4.030 45.621 1.00 91.81 214 ALA A CA 1
ATOM 1665 C C . ALA A 1 214 ? -25.109 -2.844 46.570 1.00 91.81 214 ALA A C 1
ATOM 1667 O O . ALA A 1 214 ? -24.708 -3.045 47.718 1.00 91.81 214 ALA A O 1
ATOM 1668 N N . VAL A 1 215 ? -25.396 -1.614 46.126 1.00 91.88 215 VAL A N 1
ATOM 1669 C CA . VAL A 1 215 ? -25.325 -0.411 46.976 1.00 91.88 215 VAL A CA 1
ATOM 1670 C C . VAL A 1 215 ? -26.322 -0.494 48.138 1.00 91.88 215 VAL A C 1
ATOM 1672 O O . VAL A 1 215 ? -25.963 -0.175 49.272 1.00 91.88 215 VAL A O 1
ATOM 1675 N N . GLY A 1 216 ? -27.543 -0.979 47.890 1.00 90.19 216 GLY A N 1
ATOM 1676 C CA . GLY A 1 216 ? -28.543 -1.219 48.932 1.00 90.19 216 GLY A CA 1
ATOM 1677 C C . GLY A 1 216 ? -28.048 -2.195 49.999 1.00 90.19 216 GLY A C 1
ATOM 1678 O O . GLY A 1 216 ? -28.076 -1.875 51.187 1.00 90.19 216 GLY A O 1
ATOM 1679 N N . ALA A 1 217 ? -27.496 -3.337 49.580 1.00 93.50 217 ALA A N 1
ATOM 1680 C CA . ALA A 1 217 ? -26.921 -4.328 50.489 1.00 93.50 217 ALA A CA 1
ATOM 1681 C C . ALA A 1 217 ? -25.766 -3.758 51.336 1.00 93.50 217 ALA A C 1
ATOM 1683 O O . ALA A 1 217 ? -25.709 -4.006 52.541 1.00 93.50 217 ALA A O 1
ATOM 1684 N N . TYR A 1 218 ? -24.888 -2.945 50.737 1.00 96.00 218 TYR A N 1
ATOM 1685 C CA . TYR A 1 218 ? -23.798 -2.276 51.454 1.00 96.00 218 TYR A CA 1
ATOM 1686 C C . TYR A 1 218 ? -24.311 -1.324 52.546 1.00 96.00 218 TYR A C 1
ATOM 1688 O O . TYR A 1 218 ? -23.854 -1.382 53.691 1.00 96.00 218 TYR A O 1
ATOM 1696 N N . PHE A 1 219 ? -25.281 -0.462 52.225 1.00 94.31 219 PHE A N 1
ATOM 1697 C CA . PHE A 1 219 ? -25.851 0.454 53.216 1.00 94.31 219 PHE A CA 1
ATOM 1698 C C . PHE A 1 219 ? -26.636 -0.278 54.303 1.00 94.31 219 PHE A C 1
ATOM 1700 O O . PHE A 1 219 ? -26.609 0.155 55.453 1.00 94.31 219 PHE A O 1
ATOM 1707 N N . ASN A 1 220 ? -27.272 -1.405 53.973 1.00 94.69 220 ASN A N 1
ATOM 1708 C CA . ASN A 1 220 ? -27.924 -2.251 54.966 1.00 94.69 220 ASN A CA 1
ATOM 1709 C C . ASN A 1 220 ? -26.914 -2.778 55.993 1.00 94.69 220 ASN A C 1
ATOM 1711 O O . ASN A 1 220 ? -27.098 -2.597 57.192 1.00 94.69 220 ASN A O 1
ATOM 1715 N N . GLN A 1 221 ? -25.792 -3.326 55.517 1.00 96.38 221 GLN A N 1
ATOM 1716 C CA . GLN A 1 221 ? -24.717 -3.798 56.388 1.00 96.38 221 GLN A CA 1
ATOM 1717 C C . GLN A 1 221 ? -24.160 -2.669 57.270 1.00 96.38 221 GLN A C 1
ATOM 1719 O O . GLN A 1 221 ? -23.915 -2.868 58.460 1.00 96.38 221 GLN A O 1
ATOM 1724 N N . LYS A 1 222 ? -23.984 -1.457 56.722 1.00 95.00 222 LYS A N 1
ATOM 1725 C CA . LYS A 1 222 ? -23.551 -0.299 57.520 1.00 95.00 222 LYS A CA 1
ATOM 1726 C C . LYS A 1 222 ? -24.581 0.100 58.572 1.00 95.00 222 LYS A C 1
ATOM 1728 O O . LYS A 1 222 ? -24.189 0.415 59.694 1.00 95.00 222 LYS A O 1
ATOM 1733 N N . ALA A 1 223 ? -25.871 0.074 58.248 1.00 93.94 223 ALA A N 1
ATOM 1734 C CA . ALA A 1 223 ? -26.925 0.343 59.221 1.00 93.94 223 ALA A CA 1
ATOM 1735 C C . ALA A 1 223 ? -26.841 -0.628 60.410 1.00 93.94 223 ALA A C 1
ATOM 1737 O O . ALA A 1 223 ? -26.854 -0.174 61.557 1.00 93.94 223 ALA A O 1
ATOM 1738 N N . ASP A 1 224 ? -26.638 -1.921 60.139 1.00 95.19 224 ASP A N 1
ATOM 1739 C CA . ASP A 1 224 ? -26.477 -2.956 61.166 1.00 95.19 224 ASP A CA 1
ATOM 1740 C C . ASP A 1 224 ? -25.238 -2.698 62.047 1.00 95.19 224 ASP A C 1
ATOM 1742 O O . ASP A 1 224 ? -25.336 -2.676 63.275 1.00 95.19 224 ASP A O 1
ATOM 1746 N N . GLU A 1 225 ? -24.081 -2.388 61.447 1.00 95.06 225 GLU A N 1
ATOM 1747 C CA . GLU A 1 225 ? -22.847 -2.054 62.182 1.00 95.06 225 GLU A CA 1
ATOM 1748 C C . GLU A 1 225 ? -23.001 -0.824 63.098 1.00 95.06 225 GLU A C 1
ATOM 1750 O O . GLU A 1 225 ? -22.434 -0.769 64.197 1.00 95.06 225 GLU A O 1
ATOM 1755 N N . HIS A 1 226 ? -23.715 0.207 62.637 1.00 93.19 226 HIS A N 1
ATOM 1756 C CA . HIS A 1 226 ? -23.977 1.415 63.423 1.00 93.19 226 HIS A CA 1
ATOM 1757 C C . HIS A 1 226 ? -24.997 1.1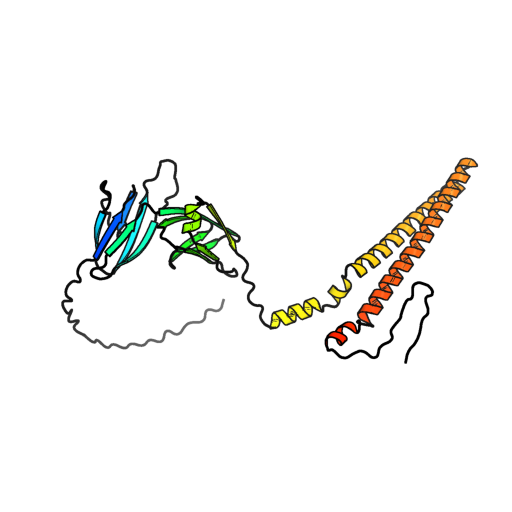48 64.538 1.00 93.19 226 HIS A C 1
ATOM 1759 O O . HIS A 1 226 ? -24.823 1.635 65.659 1.00 93.19 226 HIS A O 1
ATOM 1765 N N . TYR A 1 227 ? -26.000 0.308 64.278 1.00 94.50 227 TYR A N 1
ATOM 1766 C CA . TYR A 1 227 ? -26.978 -0.106 65.278 1.00 94.50 227 TYR A CA 1
ATOM 1767 C C . TYR A 1 227 ? -26.347 -0.955 66.393 1.00 94.50 227 TYR A C 1
ATOM 1769 O O . TYR A 1 227 ? -26.597 -0.718 67.577 1.00 94.50 227 TYR A O 1
ATOM 1777 N N . GLU A 1 228 ? -25.446 -1.880 66.057 1.00 94.56 228 GLU A N 1
ATOM 1778 C CA . GLU A 1 228 ? -24.669 -2.613 67.061 1.00 94.56 228 GLU A CA 1
ATOM 1779 C C . GLU A 1 228 ? -23.800 -1.685 67.922 1.00 94.56 228 GLU A C 1
ATOM 1781 O O . GLU A 1 228 ? -23.698 -1.865 69.141 1.00 94.56 228 GLU A O 1
ATOM 1786 N N . ARG A 1 229 ? -23.163 -0.677 67.309 1.00 92.25 229 ARG A N 1
ATOM 1787 C CA . ARG A 1 229 ? -22.387 0.337 68.043 1.00 92.25 229 ARG A CA 1
ATOM 1788 C C . ARG A 1 229 ? -23.273 1.134 68.993 1.00 92.25 229 ARG A C 1
ATOM 1790 O O . ARG A 1 229 ? -22.901 1.306 70.153 1.00 92.25 229 ARG A O 1
ATOM 1797 N N . TYR A 1 230 ? -24.454 1.551 68.544 1.00 93.31 230 TYR A N 1
ATOM 1798 C CA . TYR A 1 230 ? -25.451 2.212 69.385 1.00 93.31 230 TYR A CA 1
ATOM 1799 C C . TYR A 1 230 ? -25.786 1.391 70.645 1.00 93.31 230 TYR A C 1
ATOM 1801 O O . TYR A 1 230 ? -25.818 1.936 71.754 1.00 93.31 230 TYR A O 1
ATOM 1809 N N . GLN A 1 231 ? -25.953 0.072 70.514 1.00 94.19 231 GLN A N 1
ATOM 1810 C CA . GLN A 1 231 ? -26.227 -0.798 71.663 1.00 94.19 231 GLN A CA 1
ATOM 1811 C C . GLN A 1 231 ? -25.063 -0.828 72.668 1.00 94.19 231 GLN A C 1
ATOM 1813 O O . GLN A 1 231 ? -25.300 -0.786 73.878 1.00 94.19 231 GLN A O 1
ATOM 1818 N N . LYS A 1 232 ? -23.817 -0.844 72.174 1.00 93.94 232 LYS A N 1
ATOM 1819 C CA . LYS A 1 232 ? -22.586 -0.995 72.973 1.00 93.94 232 LYS A CA 1
ATOM 1820 C C . LYS A 1 232 ? -22.106 0.299 73.655 1.00 93.94 232 LYS A C 1
ATOM 1822 O O . LYS A 1 232 ? -21.384 0.226 74.646 1.00 93.94 232 LYS A O 1
ATOM 1827 N N . LEU A 1 233 ? -22.471 1.478 73.149 1.00 92.25 233 LEU A N 1
ATOM 1828 C CA . LEU A 1 233 ? -22.010 2.766 73.688 1.00 92.25 233 LEU A CA 1
ATOM 1829 C C . LEU A 1 233 ? -22.734 3.144 74.994 1.00 92.25 233 LEU A C 1
ATOM 1831 O O . LEU A 1 233 ? -23.945 3.001 75.103 1.00 92.25 233 LEU A O 1
ATOM 1835 N N . LEU A 1 234 ? -22.000 3.668 75.983 1.00 86.75 234 LEU A N 1
ATOM 1836 C CA . LEU A 1 234 ? -22.550 4.079 77.290 1.00 86.75 234 LEU A CA 1
ATOM 1837 C C . LEU A 1 234 ? -22.866 5.586 77.381 1.00 86.75 234 LEU A C 1
ATOM 1839 O O . LEU A 1 234 ? -23.617 6.000 78.260 1.00 86.75 234 LEU A O 1
ATOM 1843 N N . GLY A 1 235 ? -22.315 6.410 76.480 1.00 92.94 235 GLY A N 1
ATOM 1844 C CA . GLY A 1 235 ? -22.516 7.865 76.466 1.00 92.94 235 GLY A CA 1
ATOM 1845 C C . GLY A 1 235 ? -23.735 8.295 75.631 1.00 92.94 235 GLY A C 1
ATOM 1846 O O . GLY A 1 235 ? -23.902 7.777 74.526 1.00 92.94 235 GLY A O 1
ATOM 1847 N N . PRO A 1 236 ? -24.564 9.252 76.102 1.00 92.25 236 PRO A N 1
ATOM 1848 C CA . PRO A 1 236 ? -25.802 9.646 75.422 1.00 92.25 236 PRO A CA 1
ATOM 1849 C C . PRO A 1 236 ? -25.559 10.286 74.048 1.00 92.25 236 PRO A C 1
ATOM 1851 O O . PRO A 1 236 ? -26.214 9.900 73.087 1.00 92.25 236 PRO A O 1
ATOM 1854 N N . SER A 1 237 ? -24.570 11.175 73.920 1.00 92.25 237 SER A N 1
ATOM 1855 C CA . SER A 1 237 ? -24.244 11.834 72.645 1.00 92.25 237 SER A CA 1
ATOM 1856 C C . SER A 1 237 ? -23.699 10.860 71.597 1.00 92.25 237 SER A C 1
ATOM 1858 O O . SER A 1 237 ? -24.122 10.876 70.446 1.00 92.25 237 SER A O 1
ATOM 1860 N N . ALA A 1 238 ? -22.796 9.964 72.003 1.00 89.56 238 ALA A N 1
ATOM 1861 C CA . ALA A 1 238 ? -22.241 8.943 71.117 1.00 89.56 238 ALA A CA 1
ATOM 1862 C C . ALA A 1 238 ? -23.313 7.934 70.665 1.00 89.56 238 ALA A C 1
ATOM 1864 O O . ALA A 1 238 ? -23.281 7.461 69.529 1.00 89.56 238 ALA A O 1
ATOM 1865 N N . ARG A 1 239 ? -24.281 7.620 71.539 1.00 92.81 239 ARG A N 1
ATOM 1866 C CA . ARG A 1 239 ? -25.448 6.805 71.184 1.00 92.81 239 ARG A CA 1
ATOM 1867 C C . ARG A 1 239 ? -26.337 7.502 70.165 1.00 92.81 239 ARG A C 1
ATOM 1869 O O . ARG A 1 239 ? -26.691 6.883 69.171 1.00 92.81 239 ARG A O 1
ATOM 1876 N N . GLU A 1 240 ? -26.689 8.758 70.402 1.00 94.38 240 GLU A N 1
ATOM 1877 C CA . GLU A 1 240 ? -27.562 9.510 69.499 1.00 94.38 240 GLU A CA 1
ATOM 1878 C C . GLU A 1 240 ? -26.962 9.600 68.092 1.00 94.38 240 GLU A C 1
ATOM 1880 O O . GLU A 1 240 ? -27.620 9.227 67.124 1.00 94.38 240 GLU A O 1
ATOM 1885 N N . GLN A 1 241 ? -25.666 9.912 67.990 1.00 94.19 241 GLN A N 1
ATOM 1886 C CA . GLN A 1 241 ? -24.961 9.926 66.708 1.00 94.19 241 GLN A CA 1
ATOM 1887 C C . GLN A 1 241 ? -24.966 8.553 66.012 1.00 94.19 241 GLN A C 1
ATOM 1889 O O . GLN A 1 241 ? -25.288 8.459 64.830 1.00 94.19 241 GLN A O 1
ATOM 1894 N N . ALA A 1 242 ? -24.651 7.469 66.733 1.00 91.88 242 ALA A N 1
ATOM 1895 C CA . ALA A 1 242 ? -24.651 6.124 66.152 1.00 91.88 242 ALA A CA 1
ATOM 1896 C C . ALA A 1 242 ? -26.051 5.682 65.686 1.00 91.88 242 ALA A C 1
ATOM 1898 O O . ALA A 1 242 ? -26.173 4.977 64.682 1.00 91.88 242 ALA A O 1
ATOM 1899 N N . TYR A 1 243 ? -27.103 6.100 66.395 1.00 94.62 243 TYR A N 1
ATOM 1900 C CA . TYR A 1 243 ? -28.488 5.836 66.014 1.00 94.62 243 TYR A CA 1
ATOM 1901 C C . TYR A 1 243 ? -28.903 6.617 64.761 1.00 94.62 243 TYR A C 1
ATOM 1903 O O . TYR A 1 243 ? -29.516 6.043 63.857 1.00 94.62 243 TYR A O 1
ATOM 1911 N N . ASP A 1 244 ? -28.541 7.897 64.678 1.00 95.56 244 ASP A N 1
ATOM 1912 C CA . ASP A 1 244 ? -28.826 8.728 63.508 1.00 95.56 244 ASP A CA 1
ATOM 1913 C C . ASP A 1 244 ? -28.108 8.211 62.256 1.00 95.56 244 ASP A C 1
ATOM 1915 O O . ASP A 1 244 ? -28.734 8.096 61.198 1.00 95.56 244 ASP A O 1
ATOM 1919 N N . ASP A 1 245 ? -26.846 7.790 62.386 1.00 93.56 245 ASP A N 1
ATOM 1920 C CA . ASP A 1 245 ? -26.093 7.148 61.304 1.00 93.56 245 ASP A CA 1
ATOM 1921 C C . ASP A 1 245 ? -26.753 5.834 60.851 1.00 93.56 245 ASP A C 1
ATOM 1923 O O . ASP A 1 245 ? -26.888 5.577 59.650 1.00 93.56 245 ASP A O 1
ATOM 1927 N N . ALA A 1 246 ? -27.203 4.997 61.796 1.00 94.56 246 ALA A N 1
ATOM 1928 C CA . ALA A 1 246 ? -27.899 3.749 61.481 1.00 94.56 246 ALA A CA 1
ATOM 1929 C C . ALA A 1 246 ? -29.194 4.019 60.697 1.00 94.56 246 ALA A C 1
ATOM 1931 O O . ALA A 1 246 ? -29.443 3.409 59.656 1.00 94.56 246 ALA A O 1
ATOM 1932 N N . LYS A 1 247 ? -29.990 4.993 61.148 1.00 96.31 247 LYS A N 1
ATOM 1933 C CA . LYS A 1 247 ? -31.240 5.406 60.497 1.00 96.31 247 LYS A CA 1
ATOM 1934 C C . LYS A 1 247 ? -31.007 6.028 59.121 1.00 96.31 247 LYS A C 1
ATOM 1936 O O . LYS A 1 247 ? -31.820 5.830 58.215 1.00 96.31 247 LYS A O 1
ATOM 1941 N N . HIS A 1 248 ? -29.933 6.796 58.955 1.00 95.81 248 HIS A N 1
ATOM 1942 C CA . HIS A 1 248 ? -29.558 7.368 57.666 1.00 95.81 248 HIS A CA 1
ATOM 1943 C C . HIS A 1 248 ? -29.214 6.265 56.655 1.00 95.81 248 HIS A C 1
ATOM 1945 O O . HIS A 1 248 ? -29.788 6.238 55.565 1.00 95.81 248 HIS A O 1
ATOM 1951 N N . ASN A 1 249 ? -28.365 5.310 57.043 1.00 92.75 249 ASN A N 1
ATOM 1952 C CA . ASN A 1 249 ? -27.971 4.189 56.188 1.00 92.75 249 ASN A CA 1
ATOM 1953 C C . ASN A 1 249 ? -29.147 3.246 55.860 1.00 92.75 249 ASN A C 1
ATOM 1955 O O . ASN A 1 249 ? -29.296 2.847 54.708 1.00 92.75 249 ASN A O 1
ATOM 1959 N N . ASP A 1 250 ? -30.047 2.963 56.811 1.00 95.00 250 ASP A N 1
ATOM 1960 C CA . ASP A 1 250 ? -31.270 2.174 56.565 1.00 95.00 250 ASP A CA 1
ATOM 1961 C C . ASP A 1 250 ? -32.182 2.834 55.511 1.00 95.00 250 ASP A C 1
ATOM 1963 O O . ASP A 1 250 ? -32.712 2.172 54.614 1.00 95.00 250 ASP A O 1
ATOM 1967 N N . ARG A 1 251 ? -32.322 4.166 55.554 1.00 96.00 251 ARG A N 1
ATOM 1968 C CA . ARG A 1 251 ? -33.087 4.918 54.544 1.00 96.00 251 ARG A CA 1
ATOM 1969 C C . ARG A 1 251 ? -32.444 4.849 53.159 1.00 96.00 251 ARG A C 1
ATOM 1971 O O . ARG A 1 251 ? -33.170 4.669 52.181 1.00 96.00 251 ARG A O 1
ATOM 1978 N N . LEU A 1 252 ? -31.118 4.976 53.068 1.00 93.81 252 LEU A N 1
ATOM 1979 C CA . LEU A 1 252 ? -30.392 4.854 51.797 1.00 93.81 252 LEU A CA 1
ATOM 1980 C C . LEU A 1 252 ? -30.482 3.435 51.225 1.00 93.81 252 LEU A C 1
ATOM 1982 O O . LEU A 1 252 ? -30.699 3.279 50.023 1.00 93.81 252 LEU A O 1
ATOM 1986 N N . SER A 1 253 ? -30.386 2.416 52.080 1.00 94.50 253 SER A N 1
ATOM 1987 C CA . SER A 1 253 ? -30.580 1.009 51.718 1.00 94.50 253 SER A CA 1
ATOM 1988 C C . SER A 1 253 ? -31.959 0.779 51.091 1.00 94.50 253 SER A C 1
ATOM 1990 O O . SER A 1 253 ? -32.059 0.352 49.939 1.00 94.50 253 SER A O 1
ATOM 1992 N N . LYS A 1 254 ? -33.033 1.175 51.790 1.00 95.31 254 LYS A N 1
ATOM 1993 C CA . LYS A 1 254 ? -34.418 1.045 51.303 1.00 95.31 254 LYS A CA 1
ATOM 1994 C C . LYS A 1 254 ? -34.650 1.782 49.989 1.00 95.31 254 LYS A C 1
ATOM 1996 O O . LYS A 1 254 ? -35.262 1.227 49.080 1.00 95.31 254 LYS A O 1
ATOM 2001 N N . ALA A 1 255 ? -34.151 3.014 49.875 1.00 93.81 255 ALA A N 1
ATOM 2002 C CA . ALA A 1 255 ? -34.253 3.778 48.637 1.00 93.81 255 ALA A CA 1
ATOM 2003 C C . ALA A 1 255 ? -33.537 3.064 47.478 1.00 93.81 255 ALA A C 1
ATOM 2005 O O . ALA A 1 255 ? -34.102 2.945 46.393 1.00 93.81 255 ALA A O 1
ATOM 2006 N N . SER A 1 256 ? -32.336 2.534 47.720 1.00 90.56 256 SER A N 1
ATOM 2007 C CA . SER A 1 256 ? -31.550 1.819 46.707 1.00 90.56 256 SER A CA 1
ATOM 2008 C C . SER A 1 256 ? -32.241 0.537 46.241 1.00 90.56 256 SER A C 1
ATOM 2010 O O . SER A 1 256 ? -32.300 0.295 45.038 1.00 90.56 256 SER A O 1
ATOM 2012 N N . PHE A 1 257 ? -32.836 -0.239 47.156 1.00 91.50 257 PHE A N 1
ATOM 2013 C CA . PHE A 1 257 ? -33.618 -1.427 46.797 1.00 91.50 257 PHE A CA 1
ATOM 2014 C C . PHE A 1 257 ? -34.849 -1.082 45.950 1.00 91.50 257 PHE A C 1
ATOM 2016 O O . PHE A 1 257 ? -35.040 -1.687 44.901 1.00 91.50 257 PHE A O 1
ATOM 2023 N N . ILE A 1 258 ? -35.628 -0.060 46.331 1.00 92.00 258 ILE A N 1
ATOM 2024 C CA . ILE A 1 258 ? -36.816 0.363 45.564 1.00 92.00 258 ILE A CA 1
ATOM 2025 C C . ILE A 1 258 ? -36.437 0.778 44.135 1.00 92.00 258 ILE A C 1
ATOM 2027 O O . ILE A 1 258 ? -37.107 0.392 43.176 1.00 92.00 258 ILE A O 1
ATOM 2031 N N . VAL A 1 259 ? -35.368 1.565 43.974 1.00 89.62 259 VAL A N 1
ATOM 2032 C CA . VAL A 1 259 ? -34.922 2.010 42.644 1.00 89.62 259 VAL A CA 1
ATOM 2033 C C . VAL A 1 259 ? -34.314 0.846 41.851 1.00 89.62 259 VAL A C 1
ATOM 2035 O O . VAL A 1 259 ? -34.574 0.733 40.653 1.00 89.62 259 VAL A O 1
ATOM 2038 N N . GLY A 1 260 ? -33.558 -0.042 42.504 1.00 88.00 260 GLY A N 1
ATOM 2039 C CA . GLY A 1 260 ? -33.009 -1.255 41.894 1.00 88.00 260 GLY A CA 1
ATOM 2040 C C . GLY A 1 260 ? -34.098 -2.182 41.346 1.00 88.00 260 GLY A C 1
ATOM 2041 O O . GLY A 1 260 ? -34.039 -2.573 40.179 1.00 88.00 260 GLY A O 1
ATOM 2042 N N . ASP A 1 261 ? -35.139 -2.450 42.137 1.00 89.38 261 ASP A N 1
ATOM 2043 C CA . ASP A 1 261 ? -36.286 -3.270 41.730 1.00 89.38 261 ASP A CA 1
ATOM 2044 C C . ASP A 1 261 ? -37.064 -2.629 40.573 1.00 89.38 261 ASP A C 1
ATOM 2046 O O . ASP A 1 261 ? -37.420 -3.308 39.607 1.00 89.38 261 ASP A O 1
ATOM 2050 N N . ALA A 1 262 ? -37.283 -1.309 40.614 1.00 89.69 262 ALA A N 1
ATOM 2051 C CA . ALA A 1 262 ? -37.923 -0.586 39.517 1.00 89.69 262 ALA A CA 1
ATOM 2052 C C . ALA A 1 262 ? -37.106 -0.676 38.214 1.00 89.69 262 ALA A C 1
ATOM 2054 O O . ALA A 1 262 ? -37.678 -0.901 37.144 1.00 89.69 262 ALA A O 1
ATOM 2055 N N . ALA A 1 263 ? -35.776 -0.556 38.289 1.00 85.75 263 ALA A N 1
ATOM 2056 C CA . ALA A 1 263 ? -34.887 -0.688 37.135 1.00 85.75 263 ALA A CA 1
ATOM 2057 C C . ALA A 1 263 ? -34.925 -2.104 36.532 1.00 85.75 263 ALA A C 1
ATOM 2059 O O . ALA A 1 263 ? -35.028 -2.248 35.310 1.00 85.75 263 ALA A O 1
ATOM 2060 N N . LEU A 1 264 ? -34.923 -3.149 37.369 1.00 88.44 264 LEU A N 1
ATOM 2061 C CA . LEU A 1 264 ? -35.081 -4.535 36.914 1.00 88.44 264 LEU A CA 1
ATOM 2062 C C . LEU A 1 264 ? -36.473 -4.800 36.326 1.00 88.44 264 LEU A C 1
ATOM 2064 O O . LEU A 1 264 ? -36.591 -5.515 35.330 1.00 88.44 264 LEU A O 1
ATOM 2068 N N . GLY A 1 265 ? -37.521 -4.186 36.879 1.00 90.62 265 GLY A N 1
ATOM 2069 C CA . GLY A 1 265 ? -38.871 -4.228 36.317 1.00 90.62 265 GLY A CA 1
ATOM 2070 C C . GLY A 1 265 ? -38.941 -3.609 34.918 1.00 90.62 265 GLY A C 1
ATOM 2071 O O . GLY A 1 265 ? -39.514 -4.207 34.005 1.00 90.62 265 GLY A O 1
ATOM 2072 N N . ILE A 1 266 ? -38.298 -2.453 34.714 1.00 87.38 266 ILE A N 1
ATOM 2073 C CA . ILE A 1 266 ? -38.176 -1.813 33.394 1.00 87.38 266 ILE A CA 1
ATOM 2074 C C . ILE A 1 266 ? -37.396 -2.715 32.430 1.00 87.38 266 ILE A C 1
ATOM 2076 O O . ILE A 1 266 ? -37.843 -2.923 31.303 1.00 87.38 266 ILE A O 1
ATOM 2080 N N . PHE A 1 267 ? -36.278 -3.299 32.865 1.00 87.88 267 PHE A N 1
ATOM 2081 C CA . PHE A 1 267 ? -35.510 -4.258 32.065 1.00 87.88 267 PHE A CA 1
ATOM 2082 C C . PHE A 1 267 ? -36.365 -5.465 31.638 1.00 87.88 267 PHE A C 1
ATOM 2084 O O . PHE A 1 267 ? -36.412 -5.805 30.454 1.00 87.88 267 PHE A O 1
ATOM 2091 N N . GLY A 1 268 ? -37.109 -6.069 32.571 1.00 90.50 268 GLY A N 1
ATOM 2092 C CA . GLY A 1 268 ? -38.027 -7.174 32.286 1.00 90.50 268 GLY A CA 1
ATOM 2093 C C . GLY A 1 268 ? -39.136 -6.786 31.303 1.00 90.50 268 GLY A C 1
ATOM 2094 O O . GLY A 1 268 ? -39.415 -7.527 30.359 1.00 90.50 268 GLY A O 1
ATOM 2095 N N . TYR A 1 269 ? -39.717 -5.593 31.459 1.00 91.06 269 TYR A N 1
ATOM 2096 C CA . TYR A 1 269 ? -40.691 -5.050 30.510 1.00 91.06 269 TYR A CA 1
ATOM 2097 C C . TYR A 1 269 ? -40.092 -4.866 29.109 1.00 91.06 269 TYR A C 1
ATOM 2099 O O . TYR A 1 269 ? -40.722 -5.244 28.121 1.00 91.06 269 TYR A O 1
ATOM 2107 N N . LEU A 1 270 ? -38.869 -4.334 29.004 1.00 87.25 270 LEU A N 1
ATOM 2108 C CA . LEU A 1 270 ? -38.175 -4.168 27.725 1.00 87.25 270 LEU A CA 1
ATOM 2109 C C . LEU A 1 270 ? -37.885 -5.516 27.052 1.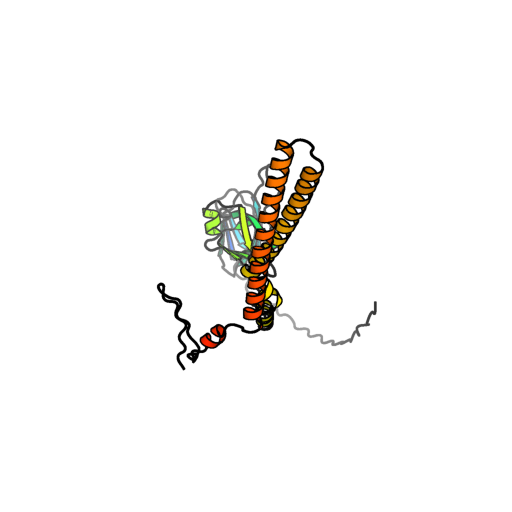00 87.25 270 LEU A C 1
ATOM 2111 O O . LEU A 1 270 ? -38.069 -5.629 25.840 1.00 87.25 270 LEU A O 1
ATOM 2115 N N . LEU A 1 271 ? -37.507 -6.548 27.816 1.00 86.19 271 LEU A N 1
ATOM 2116 C CA . LEU A 1 271 ? -37.352 -7.909 27.294 1.00 86.19 271 LEU A CA 1
ATOM 2117 C C . LEU A 1 271 ? -38.678 -8.455 26.750 1.00 86.19 271 LEU A C 1
ATOM 2119 O O . LEU A 1 271 ? -38.739 -8.874 25.594 1.00 86.19 271 LEU A O 1
ATOM 2123 N N . VAL A 1 272 ? -39.754 -8.404 27.539 1.00 87.62 272 VAL A N 1
ATOM 2124 C CA . VAL A 1 272 ? -41.083 -8.879 27.117 1.00 87.62 272 VAL A CA 1
ATOM 2125 C C . VAL A 1 272 ? -41.552 -8.134 25.874 1.00 87.62 272 VAL A C 1
ATOM 2127 O O . VAL A 1 272 ? -41.916 -8.759 24.880 1.00 87.62 272 VAL A O 1
ATOM 2130 N N . ARG A 1 273 ? -41.486 -6.800 25.881 1.00 85.56 273 ARG A N 1
ATOM 2131 C CA . ARG A 1 273 ? -41.871 -5.979 24.731 1.00 85.56 273 ARG A CA 1
ATOM 2132 C C . ARG A 1 273 ? -41.066 -6.357 23.491 1.00 85.56 273 ARG A C 1
ATOM 2134 O O . ARG A 1 273 ? -41.643 -6.482 22.423 1.00 85.56 273 ARG A O 1
ATOM 2141 N N . ARG A 1 274 ? -39.757 -6.578 23.617 1.00 82.75 274 ARG A N 1
ATOM 2142 C CA . ARG A 1 274 ? -38.890 -6.870 22.470 1.00 82.75 274 ARG A CA 1
ATOM 2143 C C . ARG A 1 274 ? -39.067 -8.279 21.902 1.00 82.75 274 ARG A C 1
ATOM 2145 O O . ARG A 1 274 ? -38.984 -8.435 20.686 1.00 82.75 274 ARG A O 1
ATOM 2152 N N . PHE A 1 275 ? -39.276 -9.285 22.750 1.00 83.06 275 PHE A N 1
ATOM 2153 C CA . PHE A 1 275 ? -39.337 -10.690 22.325 1.00 83.06 275 PHE A CA 1
ATOM 2154 C C . PHE A 1 275 ? -40.758 -11.201 22.080 1.00 83.06 275 PHE A C 1
ATOM 2156 O O . PHE A 1 275 ? -40.955 -12.006 21.175 1.00 83.06 275 PHE A O 1
ATOM 2163 N N . ILE A 1 276 ? -41.743 -10.738 22.852 1.00 84.56 276 ILE A N 1
ATOM 2164 C CA . ILE A 1 276 ? -43.138 -11.195 22.745 1.00 84.56 276 ILE A CA 1
ATOM 2165 C C . ILE A 1 276 ? -43.942 -10.279 21.816 1.00 84.56 276 ILE A C 1
ATOM 2167 O O . ILE A 1 276 ? -44.798 -10.756 21.074 1.00 84.56 276 ILE A O 1
ATOM 2171 N N . PHE A 1 277 ? -43.635 -8.979 21.802 1.00 83.31 277 PHE A N 1
ATOM 2172 C CA . PHE A 1 277 ? -44.330 -7.985 20.980 1.00 83.31 277 PHE A CA 1
ATOM 2173 C C . PHE A 1 277 ? -43.367 -7.259 20.026 1.00 83.31 277 PHE A C 1
ATOM 2175 O O . PHE A 1 277 ? -43.250 -6.032 20.112 1.00 83.31 277 PHE A O 1
ATOM 2182 N N . PRO A 1 278 ? -42.661 -7.977 19.124 1.00 71.38 278 PRO A N 1
ATOM 2183 C CA . PRO A 1 278 ? -41.765 -7.337 18.164 1.00 71.38 278 PRO A CA 1
ATOM 2184 C C . PRO A 1 278 ? -42.530 -6.221 17.447 1.00 71.38 278 PRO A C 1
ATOM 2186 O O . PRO A 1 278 ? -43.634 -6.455 16.943 1.00 71.38 278 PRO A O 1
ATOM 2189 N N . SER A 1 279 ? -42.001 -4.992 17.505 1.00 61.69 279 SER A N 1
ATOM 2190 C CA . SER A 1 279 ? -42.755 -3.808 17.097 1.00 61.69 279 SER A CA 1
ATOM 2191 C C . SER A 1 279 ? -43.274 -3.994 15.670 1.00 61.69 279 SER A C 1
ATOM 2193 O O . SER A 1 279 ? -42.539 -4.372 14.757 1.00 61.69 279 SER A O 1
ATOM 2195 N N . GLN A 1 280 ? -44.568 -3.732 15.467 1.00 59.56 280 GLN A N 1
ATOM 2196 C CA . GLN A 1 280 ? -45.196 -3.769 14.141 1.00 59.56 280 GLN A CA 1
ATOM 2197 C C . GLN A 1 280 ? -44.570 -2.769 13.149 1.00 59.56 280 GLN A C 1
ATOM 2199 O O . GLN A 1 280 ? -44.944 -2.767 11.981 1.00 59.56 280 GLN A O 1
ATOM 2204 N N . GLU A 1 281 ? -43.595 -1.957 13.569 1.00 58.41 281 GLU A N 1
ATOM 2205 C CA . GLU A 1 281 ? -42.847 -1.040 12.707 1.00 58.41 281 GLU A CA 1
ATOM 2206 C C . GLU A 1 281 ? -42.156 -1.758 11.542 1.00 58.41 281 GLU A C 1
ATOM 2208 O O . GLU A 1 281 ? -42.106 -1.196 10.452 1.00 58.41 281 GLU A O 1
ATOM 2213 N N . GLN A 1 282 ? -41.741 -3.024 11.694 1.00 55.62 282 GLN A N 1
ATOM 2214 C CA . GLN A 1 282 ? -41.216 -3.796 10.557 1.00 55.62 282 GLN A CA 1
ATOM 2215 C C . GLN A 1 282 ? -42.279 -4.148 9.501 1.00 55.62 282 GLN A C 1
ATOM 2217 O O . GLN A 1 282 ? -41.927 -4.362 8.347 1.00 55.62 282 GLN A O 1
ATOM 2222 N N . LYS A 1 283 ? -43.576 -4.157 9.844 1.00 53.25 283 LYS A N 1
ATOM 2223 C CA . LYS A 1 283 ? -44.665 -4.396 8.876 1.00 53.25 283 LYS A CA 1
ATOM 2224 C C . LYS A 1 283 ? -45.104 -3.133 8.129 1.00 53.25 283 LYS A C 1
ATOM 2226 O O . LYS A 1 283 ? -45.748 -3.242 7.091 1.00 53.25 283 LYS A O 1
ATOM 2231 N N . ASN A 1 284 ? -44.727 -1.944 8.603 1.00 50.62 284 ASN A N 1
ATOM 2232 C CA . ASN A 1 284 ? -45.069 -0.680 7.940 1.00 50.62 284 ASN A CA 1
ATOM 2233 C C . ASN A 1 284 ? -44.104 -0.304 6.805 1.00 50.62 284 ASN A C 1
ATOM 2235 O O . ASN A 1 284 ? -44.427 0.577 6.011 1.00 50.62 284 ASN A O 1
ATOM 2239 N N . ALA A 1 285 ? -42.970 -1.000 6.670 1.00 55.72 285 ALA A N 1
ATOM 2240 C CA . ALA A 1 285 ? -42.096 -0.873 5.503 1.00 55.72 285 ALA A CA 1
ATOM 2241 C C . ALA A 1 285 ? -42.752 -1.394 4.201 1.00 55.72 285 ALA A C 1
ATOM 2243 O O . ALA A 1 285 ? -42.300 -1.051 3.115 1.00 55.72 285 ALA A O 1
ATOM 2244 N N . GLU A 1 286 ? -43.857 -2.148 4.292 1.00 55.56 286 GLU A N 1
ATOM 2245 C CA . GLU A 1 286 ? -44.634 -2.642 3.140 1.00 55.56 286 GLU A CA 1
ATOM 2246 C C . GLU A 1 286 ? -45.837 -1.749 2.759 1.00 55.56 286 GLU A C 1
ATOM 2248 O O . GLU A 1 286 ? -46.705 -2.154 1.986 1.00 55.56 286 GLU A O 1
ATOM 2253 N N . GLY A 1 287 ? -45.935 -0.523 3.288 1.00 58.62 287 GLY A N 1
ATOM 2254 C CA . GLY A 1 287 ? -46.897 0.480 2.801 1.00 58.62 287 GLY A CA 1
ATOM 2255 C C . GLY A 1 287 ? -48.379 0.207 3.106 1.00 58.62 287 GLY A C 1
ATOM 2256 O O . GLY A 1 287 ? -49.250 0.925 2.615 1.00 58.62 287 GLY A O 1
ATOM 2257 N N . LYS A 1 288 ? -48.707 -0.787 3.936 1.00 54.88 288 LYS A N 1
ATOM 2258 C CA . LYS A 1 288 ? -50.079 -0.989 4.425 1.00 54.88 288 LYS A CA 1
ATOM 2259 C C . LYS A 1 288 ? -50.283 -0.210 5.718 1.00 54.88 288 LYS A C 1
ATOM 2261 O O . LYS A 1 288 ? -49.703 -0.554 6.740 1.00 54.88 288 LYS A O 1
ATOM 2266 N N . GLN A 1 289 ? -51.125 0.827 5.672 1.00 49.75 289 GLN A N 1
ATOM 2267 C CA . GLN A 1 289 ? -51.517 1.581 6.865 1.00 49.75 289 GLN A CA 1
ATOM 2268 C C . GLN A 1 289 ? -52.084 0.628 7.930 1.00 49.75 289 GLN A C 1
ATOM 2270 O O . GLN A 1 289 ? -53.084 -0.053 7.666 1.00 49.75 289 GLN A O 1
ATOM 2275 N N . PRO A 1 290 ? -51.483 0.560 9.128 1.00 52.28 290 PRO A N 1
ATOM 2276 C CA . PRO A 1 290 ? -52.007 -0.285 10.179 1.00 52.28 290 PRO A CA 1
ATOM 2277 C C . PRO A 1 290 ? -53.276 0.351 10.754 1.00 52.28 290 PRO A C 1
ATOM 2279 O O . PRO A 1 290 ? -53.274 1.491 11.216 1.00 52.28 290 PRO A O 1
ATOM 2282 N N . LYS A 1 291 ? -54.369 -0.417 10.774 1.00 54.00 291 LYS A N 1
ATOM 2283 C CA . LYS A 1 291 ? -55.501 -0.168 11.675 1.00 54.00 291 LYS A CA 1
ATOM 2284 C C . LYS A 1 291 ? -55.030 -0.513 13.091 1.00 54.00 291 LYS A C 1
ATOM 2286 O O . LYS A 1 291 ? -55.069 -1.679 13.473 1.00 54.00 291 LYS A O 1
ATOM 2291 N N . GLY A 1 292 ? -54.499 0.459 13.828 1.00 51.47 292 GLY A N 1
ATOM 2292 C CA . GLY A 1 292 ? -53.898 0.223 15.142 1.00 51.47 292 GLY A CA 1
ATOM 2293 C C . GLY A 1 292 ? -54.108 1.374 16.121 1.00 51.47 292 GLY A C 1
ATOM 2294 O O . GLY A 1 292 ? -54.149 2.535 15.724 1.00 51.47 292 GLY A O 1
ATOM 2295 N N . LEU A 1 293 ? -54.240 1.010 17.401 1.00 50.50 293 LEU A N 1
ATOM 2296 C CA . LEU A 1 293 ? -54.417 1.897 18.555 1.00 50.50 293 LEU A CA 1
ATOM 2297 C C . LEU A 1 293 ? -53.368 3.020 18.581 1.00 50.50 293 LEU A C 1
ATOM 2299 O O . LEU A 1 293 ? -52.172 2.745 18.670 1.00 50.50 293 LEU A O 1
ATOM 2303 N N . SER A 1 294 ? -53.820 4.275 18.587 1.00 45.25 294 SER A N 1
ATOM 2304 C CA . SER A 1 294 ? -52.977 5.435 18.875 1.00 45.25 294 SER A CA 1
ATOM 2305 C C . SER A 1 294 ? -53.237 5.944 20.293 1.00 45.25 294 SER A C 1
ATOM 2307 O O . SER A 1 294 ? -54.372 5.986 20.764 1.00 45.25 294 SER A O 1
ATOM 2309 N N . MET A 1 295 ? -52.165 6.316 20.990 1.00 43.56 295 MET A N 1
ATOM 2310 C CA . MET A 1 295 ? -52.224 6.955 22.300 1.00 43.56 295 MET A CA 1
ATOM 2311 C C . MET A 1 295 ? -51.682 8.371 22.146 1.00 43.56 295 MET A C 1
ATOM 2313 O O . MET A 1 295 ? -50.505 8.562 21.852 1.00 43.56 295 MET A O 1
ATOM 2317 N N . GLU A 1 296 ? -52.552 9.360 22.316 1.00 46.66 296 GLU A N 1
ATOM 2318 C CA . GLU A 1 296 ? -52.195 10.769 22.189 1.00 46.66 296 GLU A CA 1
ATOM 2319 C C . GLU A 1 296 ? -52.003 11.368 23.589 1.00 46.66 296 GLU A C 1
ATOM 2321 O O . GLU A 1 296 ? -52.932 11.439 24.392 1.00 46.66 296 GLU A O 1
ATOM 2326 N N . LEU A 1 297 ? -50.769 11.757 23.913 1.00 40.47 297 LEU A N 1
ATOM 2327 C CA . LEU A 1 297 ? -50.419 12.387 25.185 1.00 40.47 297 LEU A CA 1
ATOM 2328 C C . LEU A 1 297 ? -50.423 13.904 25.008 1.00 40.47 297 LEU A C 1
ATOM 2330 O O . LEU A 1 297 ? -49.509 14.475 24.418 1.00 40.47 297 LEU A O 1
ATOM 2334 N N . THR A 1 298 ? -51.443 14.570 25.546 1.00 48.31 298 THR A N 1
ATOM 2335 C CA . THR A 1 298 ? -51.492 16.035 25.595 1.00 48.31 298 THR A CA 1
ATOM 2336 C C . THR A 1 298 ? -50.966 16.549 26.934 1.00 48.31 298 THR A C 1
ATOM 2338 O O . THR A 1 298 ? -51.295 16.045 28.008 1.00 48.31 298 THR A O 1
ATOM 2341 N N . THR A 1 299 ? -50.147 17.600 26.876 1.00 50.47 299 THR A N 1
ATOM 2342 C CA . THR A 1 299 ? -49.334 18.157 27.978 1.00 50.47 299 THR A CA 1
ATOM 2343 C C . THR A 1 299 ? -50.112 18.696 29.181 1.00 50.47 299 THR A C 1
ATOM 2345 O O . THR A 1 299 ? -49.497 19.143 30.145 1.00 50.47 299 THR A O 1
ATOM 2348 N N . ARG A 1 300 ? -51.451 18.672 29.169 1.00 45.88 300 ARG A N 1
ATOM 2349 C CA . ARG A 1 300 ? -52.269 19.212 30.267 1.00 45.88 300 ARG A CA 1
ATOM 2350 C C . ARG A 1 300 ? -53.101 18.181 31.024 1.00 45.88 300 ARG A C 1
ATOM 2352 O O . ARG A 1 300 ? -53.453 18.471 32.163 1.00 45.88 300 ARG A O 1
ATOM 2359 N N . LYS A 1 301 ? -53.370 16.997 30.464 1.00 45.75 301 LYS A N 1
ATOM 2360 C CA . LYS A 1 301 ? -53.986 15.846 31.150 1.00 45.75 301 LYS A CA 1
ATOM 2361 C C . LYS A 1 301 ? -53.640 14.577 30.375 1.00 45.75 301 LYS A C 1
ATOM 2363 O O . LYS A 1 301 ? -53.901 14.510 29.180 1.00 45.75 301 LYS A O 1
ATOM 2368 N N . ALA A 1 302 ? -53.107 13.559 31.047 1.00 42.22 302 ALA A N 1
ATOM 2369 C CA . ALA A 1 302 ? -52.990 12.233 30.452 1.00 42.22 302 ALA A CA 1
ATOM 2370 C C . ALA A 1 302 ? -54.403 11.646 30.304 1.00 42.22 302 ALA A C 1
ATOM 2372 O O . ALA A 1 302 ? -54.981 11.154 31.271 1.00 42.22 302 ALA A O 1
ATOM 2373 N N . GLN A 1 303 ? -54.989 11.767 29.115 1.00 42.03 303 GLN A N 1
ATOM 2374 C CA . GLN A 1 303 ? -56.294 11.201 28.801 1.00 42.03 303 GLN A CA 1
ATOM 2375 C C . GLN A 1 303 ? -56.102 10.083 27.780 1.00 42.03 303 GLN A C 1
ATOM 2377 O O . GLN A 1 303 ? -55.628 10.307 26.672 1.00 42.03 303 GLN A O 1
ATOM 2382 N N . LEU A 1 304 ? -56.448 8.862 28.180 1.00 38.94 304 LEU A N 1
ATOM 2383 C CA . LEU A 1 304 ? -56.420 7.699 27.305 1.00 38.94 304 LEU A CA 1
ATOM 2384 C C . LEU A 1 304 ? -57.736 7.678 26.518 1.00 38.94 304 LEU A C 1
ATOM 2386 O O . LEU A 1 304 ? -58.806 7.616 27.123 1.00 38.94 304 LEU A O 1
ATOM 2390 N N . SER A 1 305 ? -57.678 7.768 25.192 1.00 44.47 305 SER A N 1
ATOM 2391 C CA . SER A 1 305 ? -58.866 7.662 24.341 1.00 44.47 305 SER A CA 1
ATOM 2392 C C . SER A 1 305 ? -58.752 6.442 23.432 1.00 44.47 305 SER A C 1
ATOM 2394 O O . SER A 1 305 ? -57.689 6.161 22.886 1.00 44.47 305 SER A O 1
ATOM 2396 N N . TYR A 1 306 ? -59.851 5.698 23.309 1.00 41.38 306 TYR A N 1
ATOM 2397 C CA . TYR A 1 306 ? -59.970 4.551 22.414 1.00 41.38 306 TYR A CA 1
ATOM 2398 C C . TYR A 1 306 ? -60.827 4.972 21.218 1.00 41.38 306 TYR A C 1
ATOM 2400 O O . TYR A 1 306 ? -61.975 5.381 21.400 1.00 41.38 306 TYR A O 1
ATOM 2408 N N . ARG A 1 307 ? -60.285 4.885 20.001 1.00 48.84 307 ARG A N 1
ATOM 2409 C CA . ARG A 1 307 ? -61.064 4.971 18.758 1.00 48.84 307 ARG A CA 1
ATOM 2410 C C . ARG A 1 307 ? -61.061 3.600 18.089 1.00 48.84 307 ARG A C 1
ATOM 2412 O O . ARG A 1 307 ? -59.986 3.067 17.820 1.00 48.84 307 ARG A O 1
ATOM 2419 N N . PHE A 1 308 ? -62.258 3.056 17.884 1.00 45.22 308 PHE A N 1
ATOM 2420 C CA . PHE A 1 308 ? -62.517 1.836 17.118 1.00 45.22 308 PHE A CA 1
ATOM 2421 C C . PHE A 1 308 ? -62.772 2.187 15.653 1.00 45.22 308 PHE A C 1
ATOM 2423 O O . PHE A 1 308 ? -63.418 3.236 15.421 1.00 45.22 308 PHE A O 1
#

Solvent-accessible surface area (backbone atoms only — not comparable to full-atom values): 18018 Å² total; per-residue (Å²): 142,82,90,78,85,81,82,84,78,86,80,91,80,90,76,91,76,86,72,79,77,75,75,69,83,68,74,79,72,55,60,12,42,40,36,33,29,71,59,76,48,53,41,26,51,76,78,46,77,53,86,76,65,100,55,83,59,48,78,44,80,39,75,54,43,81,45,37,39,35,39,35,59,64,70,58,99,86,59,88,71,91,60,53,34,76,48,73,49,74,44,47,66,70,27,76,48,80,44,60,52,78,41,49,46,67,35,36,40,37,41,43,66,66,60,29,38,36,25,46,86,90,36,85,71,52,49,29,67,40,78,46,49,43,79,63,51,90,85,37,47,40,38,39,39,42,95,67,33,46,76,44,79,44,61,47,50,66,36,54,76,71,69,53,38,75,46,79,44,78,54,54,68,43,72,68,78,65,53,77,66,49,55,51,49,48,52,49,63,72,62,33,72,65,62,69,60,67,37,68,70,49,49,51,29,45,52,50,14,56,52,27,40,53,52,12,53,52,26,40,53,49,14,52,57,27,43,54,46,27,72,72,46,88,49,71,67,64,21,51,53,25,44,51,51,13,55,52,26,42,51,51,12,54,51,24,39,55,54,12,53,51,30,42,50,51,37,52,48,53,50,47,44,56,74,77,50,60,66,66,68,74,60,49,79,72,74,53,85,75,94,68,90,67,84,68,81,48,100,87,55,90,54,91,62,89,81,132

Mean predicted aligned error: 16.32 Å

Secondary structure (DSSP, 8-state):
--PPPPP------------------PPPPPPEEEEEE--SEEEEETTEEE---SSS-EEEEE-SEEEEEEEEEPPPTT--S---EEEEEEE-TT-EEEEEGGGEEEEEEEEESS-PEEEETTEEEEESSEEEEEE--TT-EEEEE-TTB--EEEEHHHHHHTT--EEEEEPPB------HHHHHHHHHHHT-HHHHH--HHHHHHHHHHHHHHHHHHHHHHHHHHHHHHHHH--SHHHHHHHHHHHHHHHHHHHHHHHHHHHHHHHHHHHHHHHHHS--GGGGGGG-----------BTTB-------

pLDDT: mean 81.35, std 17.39, range [38.94, 98.31]

Sequence (308 aa):
MRFMPNKVTGFALALALTAGTFSLLAAAEPPAVLRIIPVPGLLLVDGDTVDTAPGPTVEIEIEPGEHVLRFFPYHTADQWYHRYLVYPFSVGSDGRREFDLTRTGVFTFRTDPQSAVLSYRGRFLGRTPGDFMLLLDEGDSVRVTLEGYEEEVLVIDRLHAAGNTDIFISLDPQIASLSPEDDELRAYQHNSPIRKLVSPDLMISLSTGVALLAVGAYFNQKADEHYERYQKLLGPSAREQAYDDAKHNDRLSKASFIVGDAALGIFGYLLVRRFIFPSQEQKNAEGKQPKGLSMELTTRKAQLSYRF

Radius of gyration: 42.34 Å; Cα contacts (8 Å, |Δi|>4): 414; chains: 1; bounding box: 96×66×125 Å

Foldseek 3Di:
DDDDDDDDDDDDDDDDDPPPPPPPPPPQFAWEKEKEQDDAWWKDKQRHTDPPDPDRIDIDTHGFFKIWIKTFHDDDPPDPDGAMDIDIDGAHRHGYHYAYPVQKDKAFEAEVVFFWFKDWPNHTQGGPRDIHIDRDDQQTWIWTDDPQWDIDIGRVVVCVVVVNRYHYYYTHGPPPPPPVVVVVVVVCVVPPVVVVCPDPLLVVLLVLLVVLLVLLVVLQVQLVVLVVQLVVDPDPVSNVVSNVSSVVSNVSSVVSNVVSVVSVVVSVVVVCCVPVPPDCVVVCVVVDDDPDDDQDQDPPDRDGDDDD